Protein AF-A0AA44WGT6-F1 (afdb_monomer_lite)

Foldseek 3Di:
DDPVVVVVVVVVVVVPDPVVPPPPVCPCPPVVVLVVVLVVLVVLLVVLVVVLCVQVDPPDPPDNDDLVVLVVSLVSLVVSLVVLVVLLVVLVVVLVVLVVVVVVDPCDPPDPVVVVSVVSSVSSNVSSVSSVVSNVSSVVSSVVSVVSVVVVVVVVVVVVVVVVVVVVVVVVVVVVVVVVVVLVCLLVVLLVVLVVVLPDPVVCVVQPDPPVVSSVVVSVVSSVVSSCVSVVVVVVVVVVVVVVVVVVVVVVVVVVVVVVVVVVVVVVVVVD

Sequence (272 aa):
MTPAVRRNATLKRILHHPDFRDEARCSHWPATFLGGVHLSLTEKIERIRNEILDIQGPAGLTRLPNGANALRISREAVHLSNQCVYFEEVFHGLASAITLIESKSSNNRYYDPKRKLYSLKQEFERAGSYCVGGRERCATPIRGVQIVIAQRDQEATLKLAAESTNIARASWQDTTSMTAITVITMVFLPGTFTATLFSMPWFEDLAGNGNATIQMKVYTILTVLLTAGVISGWRVWCRIRHKRRNQEISAQIDNNKLEAGAIRGGVETTSA

Secondary structure (DSSP, 8-state):
--HHHHHHHHHHHHHT-GGGG-TTTGGGTTHHHHHHHHHHHHHHHHHHHHHHHHHHSSS-TT-PPPHHHHHHHHHHHHHHHHHHHHHHHHHHHHHHHHHHHHHH----TT--HHHHHHHHHHHHHHHHHHHHHHHHHHHHHHHHHHHHHHHHHHHHHHHHHHHHHHHHHHHHHHHHHHHHHHHHHHHHHHHHHHHHHHTSHHHHHHT-TT-HHHHHHHHHHHHHHHHHHHHHHHHHHHHHHHHHHHHHHHHHHHHHHHHHHHHHHHHHHH--

Radius of gyration: 42.55 Å; chains: 1; bounding box: 97×45×112 Å

pLDDT: mean 73.89, std 17.77, range [29.22, 94.75]

Organism: Verticillium dahliae (NCBI:txid27337)

Structure (mmCIF, N/CA/C/O backbone):
data_AF-A0AA44WGT6-F1
#
_entry.id   AF-A0AA44WGT6-F1
#
loop_
_atom_site.group_PDB
_atom_site.id
_atom_site.type_symbol
_atom_site.label_atom_id
_atom_site.label_alt_id
_atom_site.label_comp_id
_atom_site.label_asym_id
_atom_site.label_entity_id
_atom_site.label_seq_id
_atom_site.pdbx_PDB_ins_code
_atom_site.Cartn_x
_atom_site.Cartn_y
_atom_site.Cartn_z
_atom_site.occupancy
_atom_site.B_iso_or_equiv
_atom_site.auth_seq_id
_atom_site.auth_comp_id
_atom_site.auth_asym_id
_atom_site.auth_atom_id
_atom_site.pdbx_PDB_model_num
ATOM 1 N N . MET A 1 1 ? -1.227 1.060 39.770 1.00 33.53 1 MET A N 1
ATOM 2 C CA . MET A 1 1 ? -2.510 1.257 40.488 1.00 33.53 1 MET A CA 1
ATOM 3 C C . MET A 1 1 ? -3.617 0.660 39.629 1.00 33.53 1 MET A C 1
ATOM 5 O O . MET A 1 1 ? -3.812 1.124 38.514 1.00 33.53 1 MET A O 1
ATOM 9 N N . THR A 1 2 ? -4.216 -0.452 40.060 1.00 32.06 2 THR A N 1
ATOM 10 C CA . THR A 1 2 ? -5.049 -1.320 39.208 1.00 32.06 2 THR A CA 1
ATOM 11 C C . THR A 1 2 ? -6.396 -0.668 38.846 1.00 32.06 2 THR A C 1
ATOM 13 O O . THR A 1 2 ? -6.955 0.080 39.654 1.00 32.06 2 THR A O 1
ATOM 16 N N . PRO A 1 3 ? -6.960 -0.949 37.654 1.00 33.12 3 PRO A N 1
ATOM 17 C CA . PRO A 1 3 ? -8.237 -0.382 37.196 1.00 33.12 3 PRO A CA 1
ATOM 18 C C . PRO A 1 3 ? -9.414 -0.673 38.149 1.00 33.12 3 PRO A C 1
ATOM 20 O O . PRO A 1 3 ? -10.354 0.115 38.239 1.00 33.12 3 PRO A O 1
ATOM 23 N N . ALA A 1 4 ? -9.319 -1.735 38.955 1.00 29.22 4 ALA A N 1
ATOM 24 C CA . ALA A 1 4 ? -10.280 -2.064 40.006 1.00 29.22 4 ALA A CA 1
ATOM 25 C C . ALA A 1 4 ? -10.354 -1.015 41.138 1.00 29.22 4 ALA A C 1
ATOM 27 O O . ALA A 1 4 ? -11.441 -0.728 41.637 1.00 29.22 4 ALA A O 1
ATOM 28 N N . VAL A 1 5 ? -9.232 -0.387 41.509 1.00 32.22 5 VAL A N 1
ATOM 29 C CA . VAL A 1 5 ? -9.184 0.616 42.593 1.00 32.22 5 VAL A CA 1
ATOM 30 C C . VAL A 1 5 ? -9.780 1.954 42.139 1.00 32.22 5 VAL A C 1
ATOM 32 O O . VAL A 1 5 ? -10.435 2.642 42.922 1.00 32.22 5 VAL A O 1
ATOM 35 N N . ARG A 1 6 ? -9.639 2.297 40.850 1.00 31.94 6 ARG A N 1
ATOM 36 C CA . ARG A 1 6 ? -10.218 3.519 40.264 1.00 31.94 6 ARG A CA 1
ATOM 37 C C . ARG A 1 6 ? -11.749 3.439 40.169 1.00 31.94 6 ARG A C 1
ATOM 39 O O . ARG A 1 6 ? -12.412 4.426 40.469 1.00 31.94 6 ARG A O 1
ATOM 46 N N . ARG A 1 7 ? -12.312 2.263 39.853 1.00 36.50 7 ARG A N 1
ATOM 47 C CA . ARG A 1 7 ? -13.773 2.030 39.830 1.00 36.50 7 ARG A CA 1
ATOM 48 C C . ARG A 1 7 ? -14.421 2.232 41.205 1.00 36.50 7 ARG A C 1
ATOM 50 O O . ARG A 1 7 ? -15.446 2.899 41.291 1.00 36.50 7 ARG A O 1
ATOM 57 N N . ASN A 1 8 ? -13.784 1.760 42.280 1.00 32.94 8 ASN A N 1
ATOM 58 C CA . ASN A 1 8 ? -14.296 1.920 43.649 1.00 32.94 8 ASN A CA 1
ATOM 59 C C . ASN A 1 8 ? -14.278 3.375 44.147 1.00 32.94 8 ASN A C 1
ATOM 61 O O . ASN A 1 8 ? -15.181 3.784 44.872 1.00 32.94 8 ASN A O 1
ATOM 65 N N . ALA A 1 9 ? -13.292 4.179 43.739 1.00 34.88 9 ALA A N 1
ATOM 66 C CA . ALA A 1 9 ? -13.232 5.594 44.108 1.00 34.88 9 ALA A CA 1
ATOM 67 C C . ALA A 1 9 ? -14.335 6.422 43.424 1.00 34.88 9 ALA A C 1
ATOM 69 O O . ALA A 1 9 ? -14.936 7.289 44.056 1.00 34.88 9 ALA A O 1
ATOM 70 N N . THR A 1 10 ? -14.644 6.124 42.159 1.00 35.22 10 THR A N 1
ATOM 71 C CA . THR A 1 10 ? -15.706 6.804 41.403 1.00 35.22 10 THR A CA 1
ATOM 72 C C . THR A 1 10 ? -17.095 6.429 41.918 1.00 35.22 10 THR A C 1
ATOM 74 O O . THR A 1 10 ? -17.927 7.311 42.108 1.00 35.22 10 THR A O 1
ATOM 77 N N . LEU A 1 11 ? -17.319 5.152 42.249 1.00 35.00 11 LEU A N 1
ATOM 78 C CA . LEU A 1 11 ? -18.564 4.674 42.866 1.00 35.00 11 LEU A CA 1
ATOM 79 C C . LEU A 1 11 ? -18.814 5.345 44.225 1.00 35.00 11 LEU A C 1
ATOM 81 O O . LEU A 1 11 ? -19.921 5.796 44.505 1.00 35.00 11 LEU A O 1
ATOM 85 N N . LYS A 1 12 ? -17.756 5.505 45.031 1.00 36.47 12 LYS A N 1
ATOM 86 C CA . LYS A 1 12 ? -17.817 6.204 46.321 1.00 36.47 12 LYS A CA 1
ATOM 87 C C . LYS A 1 12 ? -18.091 7.706 46.158 1.00 36.47 12 LYS A C 1
ATOM 89 O O . LYS A 1 12 ? -18.787 8.283 46.980 1.00 36.47 12 LYS A O 1
ATOM 94 N N . ARG A 1 13 ? -17.600 8.336 45.083 1.00 34.25 13 ARG A N 1
ATOM 95 C CA . ARG A 1 13 ? -17.861 9.754 44.765 1.00 34.25 13 ARG A CA 1
ATOM 96 C C . ARG A 1 13 ? -19.294 10.003 44.296 1.00 34.25 13 ARG A C 1
ATOM 98 O O . ARG A 1 13 ? -19.880 11.009 44.671 1.00 34.25 13 ARG A O 1
ATOM 105 N N . ILE A 1 14 ? -19.849 9.078 43.513 1.00 38.44 14 ILE A N 1
ATOM 106 C CA . ILE A 1 14 ? -21.236 9.138 43.031 1.00 38.44 14 ILE A CA 1
ATOM 107 C C . ILE A 1 14 ? -22.213 8.938 44.198 1.00 38.44 14 ILE A C 1
ATOM 109 O O . ILE A 1 14 ? -23.179 9.682 44.309 1.00 38.44 14 ILE A O 1
ATOM 113 N N . LEU A 1 15 ? -21.912 8.019 45.122 1.00 37.56 15 LEU A N 1
ATOM 114 C CA . LEU A 1 15 ? -22.700 7.796 46.345 1.00 37.56 15 LEU A CA 1
ATOM 115 C C . LEU A 1 15 ? -22.661 8.967 47.348 1.00 37.56 15 LEU A C 1
ATOM 117 O O . LEU A 1 15 ? -23.520 9.040 48.220 1.00 37.56 15 LEU A O 1
ATOM 121 N N . HIS A 1 16 ? -21.683 9.873 47.244 1.00 36.66 16 HIS A N 1
ATOM 122 C CA . HIS A 1 16 ? -21.540 11.043 48.121 1.00 36.66 16 HIS A CA 1
ATOM 123 C C . HIS A 1 16 ? -21.991 12.366 47.472 1.00 36.66 16 HIS A C 1
ATOM 125 O O . HIS A 1 16 ? -21.805 13.422 48.078 1.00 36.66 16 HIS A O 1
ATOM 131 N N . HIS A 1 17 ? -22.579 12.346 46.266 1.00 35.12 17 HIS A N 1
ATOM 132 C CA . HIS A 1 17 ? -23.086 13.569 45.635 1.00 35.12 17 HIS A CA 1
ATOM 133 C C . HIS A 1 17 ? -24.326 14.090 46.395 1.00 35.12 17 HIS A C 1
ATOM 135 O O . HIS A 1 17 ? -25.257 13.315 46.631 1.00 35.12 17 HIS A O 1
ATOM 141 N N . PRO A 1 18 ? -24.377 15.379 46.785 1.00 32.78 18 PRO A N 1
ATOM 142 C CA . PRO A 1 18 ? -25.426 15.924 47.655 1.00 32.78 18 PRO A CA 1
ATOM 143 C C . PRO A 1 18 ? -26.835 15.975 47.029 1.00 32.78 18 PRO A C 1
ATOM 145 O O . PRO A 1 18 ? -27.793 16.240 47.748 1.00 32.78 18 PRO A O 1
ATOM 148 N N . ASP A 1 19 ? -26.983 15.637 45.744 1.00 35.69 19 ASP A N 1
ATOM 149 C CA . ASP A 1 19 ? -28.280 15.528 45.047 1.00 35.69 19 ASP A CA 1
ATOM 150 C C . ASP A 1 19 ? -29.102 14.279 45.427 1.00 35.69 19 ASP A C 1
ATOM 152 O O . ASP A 1 19 ? -30.255 14.146 45.024 1.00 35.69 19 ASP A O 1
ATOM 156 N N . PHE A 1 20 ? -28.547 13.354 46.218 1.00 38.16 20 PHE A N 1
ATOM 157 C CA . PHE A 1 20 ? -29.242 12.136 46.666 1.00 38.16 20 PHE A CA 1
ATOM 158 C C . PHE A 1 20 ? -30.195 12.338 47.860 1.00 38.16 20 PHE A C 1
ATOM 160 O O . PHE A 1 20 ? -30.734 11.360 48.377 1.00 38.16 20 PHE A O 1
ATOM 167 N N . ARG A 1 21 ? -30.398 13.577 48.333 1.00 33.41 21 ARG A N 1
ATOM 168 C CA . ARG A 1 21 ? -31.186 13.857 49.549 1.00 33.41 21 ARG A CA 1
ATOM 169 C C . ARG A 1 21 ? -32.678 14.140 49.294 1.00 33.41 21 ARG A C 1
ATOM 171 O O . ARG A 1 21 ? -33.437 14.188 50.255 1.00 33.41 21 ARG A O 1
ATOM 178 N N . ASP A 1 22 ? -33.118 14.259 48.039 1.00 35.03 22 ASP A N 1
ATOM 179 C CA . ASP A 1 22 ? -34.537 14.461 47.707 1.00 35.03 22 ASP A CA 1
ATOM 180 C C . ASP A 1 22 ? -35.274 13.124 47.503 1.00 35.03 22 ASP A C 1
ATOM 182 O O . ASP A 1 22 ? -35.358 12.566 46.405 1.00 35.03 22 ASP A O 1
ATOM 186 N N . GLU A 1 23 ? -35.858 12.628 48.595 1.00 35.78 23 GLU A N 1
ATOM 187 C CA . GLU A 1 23 ? -36.640 11.385 48.719 1.00 35.78 23 GLU A CA 1
ATOM 188 C C . GLU A 1 23 ? -37.785 11.234 47.692 1.00 35.78 23 GLU A C 1
ATOM 190 O O . GLU A 1 23 ? -38.190 10.116 47.371 1.00 35.78 23 GLU A O 1
ATOM 195 N N . ALA A 1 24 ? -38.277 12.330 47.105 1.00 38.47 24 ALA A N 1
ATOM 196 C CA . ALA A 1 24 ? -39.403 12.312 46.168 1.00 38.47 24 ALA A CA 1
ATOM 197 C C . ALA A 1 24 ? -39.038 11.863 44.737 1.00 38.47 24 ALA A C 1
ATOM 199 O O . ALA A 1 24 ? -39.899 11.360 44.016 1.00 38.47 24 ALA A O 1
ATOM 200 N N . ARG A 1 25 ? -37.771 11.999 44.311 1.00 37.56 25 ARG A N 1
ATOM 201 C CA . ARG A 1 25 ? -37.327 11.628 42.947 1.00 37.56 25 ARG A CA 1
ATOM 202 C C . ARG A 1 25 ? -36.832 10.175 42.846 1.00 37.56 25 ARG A C 1
ATOM 204 O O . ARG A 1 25 ? -36.725 9.632 41.748 1.00 37.56 25 ARG A O 1
ATOM 211 N N . CYS A 1 26 ? -36.581 9.533 43.990 1.00 37.84 26 CYS A N 1
ATOM 212 C CA . CYS A 1 26 ? -36.018 8.184 44.107 1.00 37.84 26 CYS A CA 1
ATOM 213 C C . CYS A 1 26 ? -37.044 7.039 44.019 1.00 37.84 26 CYS A C 1
ATOM 215 O O . CYS A 1 26 ? -36.634 5.884 43.938 1.00 37.84 26 CYS A O 1
ATOM 217 N N . SER A 1 27 ? -38.358 7.303 43.987 1.00 44.62 27 SER A N 1
ATOM 218 C CA . SER A 1 27 ? -39.368 6.224 43.936 1.00 44.62 27 SER A CA 1
ATOM 219 C C . SER A 1 27 ? -39.422 5.478 42.590 1.00 44.62 27 SER A C 1
ATOM 221 O O . SER A 1 27 ? -39.999 4.396 42.503 1.00 44.62 27 SER A O 1
ATOM 223 N N . HIS A 1 28 ? -38.792 6.030 41.549 1.00 51.50 28 HIS A N 1
ATOM 224 C CA . HIS A 1 28 ? -38.744 5.464 40.194 1.00 51.50 28 HIS A CA 1
ATOM 225 C C . HIS A 1 28 ? -37.324 5.046 39.766 1.00 51.50 28 HIS A C 1
ATOM 227 O O . HIS A 1 28 ? -37.109 4.600 38.636 1.00 51.50 28 HIS A O 1
ATOM 233 N N . TRP A 1 29 ? -36.345 5.208 40.662 1.00 52.31 29 TRP A N 1
ATOM 234 C CA . TRP A 1 29 ? -34.966 4.774 40.464 1.00 52.31 29 TRP A CA 1
ATOM 235 C C . TRP A 1 29 ? -34.871 3.273 40.784 1.00 52.31 29 TRP A C 1
ATOM 237 O O . TRP A 1 29 ? -35.355 2.867 41.842 1.00 52.31 29 TRP A O 1
ATOM 247 N N . PRO A 1 30 ? -34.307 2.426 39.899 1.00 60.84 30 PRO A N 1
ATOM 248 C CA . PRO A 1 30 ? -33.457 2.726 38.738 1.00 60.84 30 PRO A CA 1
ATOM 249 C C . PRO A 1 30 ? -34.157 2.651 37.369 1.00 60.84 30 PRO A C 1
ATOM 251 O O . PRO A 1 30 ? -33.521 2.937 36.355 1.00 60.84 30 PRO A O 1
ATOM 254 N N . ALA A 1 31 ? -35.444 2.302 37.308 1.00 57.12 31 ALA A N 1
ATOM 255 C CA . ALA A 1 31 ? -36.170 2.072 36.057 1.00 57.12 31 ALA A CA 1
ATOM 256 C C . ALA A 1 31 ? -36.172 3.289 35.107 1.00 57.12 31 ALA A C 1
ATOM 258 O O . ALA A 1 31 ? -35.987 3.131 33.900 1.00 57.12 31 ALA A O 1
ATOM 259 N N . THR A 1 32 ? -36.307 4.513 35.630 1.00 60.41 32 THR A N 1
ATOM 260 C CA . THR A 1 32 ? -36.267 5.748 34.818 1.00 60.41 32 THR A CA 1
ATOM 261 C C . THR A 1 32 ? -34.878 6.050 34.263 1.00 60.41 32 THR A C 1
ATOM 263 O O . THR A 1 32 ? -34.748 6.483 33.118 1.00 60.41 32 THR A O 1
ATOM 266 N N . PHE A 1 33 ? -33.829 5.780 35.043 1.00 66.94 33 PHE A N 1
ATOM 267 C CA . PHE A 1 33 ? -32.441 5.932 34.611 1.00 66.94 33 PHE A CA 1
ATOM 268 C C . PHE A 1 33 ? -32.091 4.912 33.520 1.00 66.94 33 PHE A C 1
ATOM 270 O O . PHE A 1 33 ? -31.580 5.286 32.466 1.00 66.94 33 PHE A O 1
ATOM 277 N N . LEU A 1 34 ? -32.428 3.638 33.736 1.00 62.66 34 LEU A N 1
ATOM 278 C CA . LEU A 1 34 ? -32.186 2.559 32.776 1.00 62.66 34 LEU A CA 1
ATOM 279 C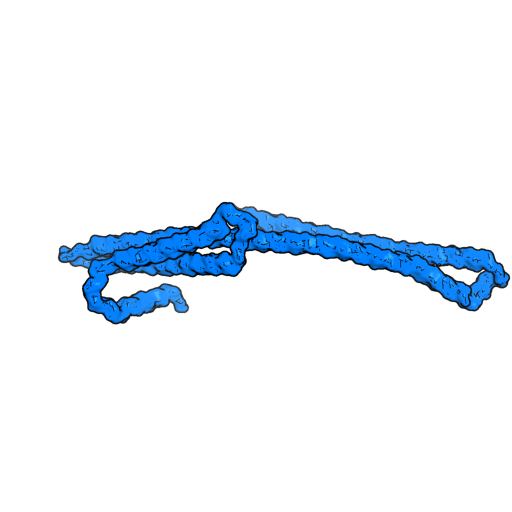 C . LEU A 1 34 ? -32.972 2.763 31.473 1.00 62.66 34 LEU A C 1
ATOM 281 O O . LEU A 1 34 ? -32.410 2.615 30.388 1.00 62.66 34 LEU A O 1
ATOM 285 N N . GLY A 1 35 ? -34.241 3.175 31.567 1.00 55.09 35 GLY A N 1
ATOM 286 C CA . GLY A 1 35 ? -35.065 3.520 30.408 1.00 55.09 35 GLY A CA 1
ATOM 287 C C . GLY A 1 35 ? -34.523 4.721 29.627 1.00 55.09 35 GLY A C 1
ATOM 288 O O . GLY A 1 35 ? -34.470 4.682 28.398 1.00 55.09 35 GLY A O 1
ATOM 289 N N . GLY A 1 36 ? -34.045 5.758 30.325 1.00 61.53 36 GLY A N 1
ATOM 290 C CA . GLY A 1 36 ? -33.417 6.928 29.705 1.00 61.53 36 GLY A CA 1
ATOM 291 C C . GLY A 1 36 ? -32.121 6.590 28.964 1.00 61.53 36 GLY A C 1
ATOM 292 O O . GLY A 1 36 ? -31.922 7.031 27.831 1.00 61.53 36 GLY A O 1
ATOM 293 N N . VAL A 1 37 ? -31.267 5.750 29.559 1.00 61.88 37 VAL A N 1
ATOM 294 C CA . VAL A 1 37 ? -30.048 5.248 28.903 1.00 61.88 37 VAL A CA 1
ATOM 295 C C . VAL A 1 37 ? -30.404 4.413 27.670 1.00 61.88 37 VAL A C 1
ATOM 297 O O . VAL A 1 37 ? -29.822 4.633 26.610 1.00 61.88 37 VAL A O 1
ATOM 300 N N . HIS A 1 38 ? -31.393 3.518 27.769 1.00 58.72 38 HIS A N 1
ATOM 301 C CA . HIS A 1 38 ? -31.842 2.682 26.653 1.00 58.72 38 HIS A CA 1
ATOM 302 C C . HIS A 1 38 ? -32.379 3.511 25.473 1.00 58.72 38 HIS A C 1
ATOM 304 O O . HIS A 1 38 ? -31.981 3.288 24.327 1.00 58.72 38 HIS A O 1
ATOM 310 N N . LEU A 1 39 ? -33.260 4.483 25.735 1.00 57.03 39 LEU A N 1
ATOM 311 C CA . LEU A 1 39 ? -33.824 5.365 24.706 1.00 57.03 39 LEU A CA 1
ATOM 312 C C . LEU A 1 39 ? -32.740 6.230 24.049 1.00 57.03 39 LEU A C 1
ATOM 314 O O . LEU A 1 39 ? -32.679 6.302 22.823 1.00 57.03 39 LEU A O 1
ATOM 318 N N . SER A 1 40 ? -31.832 6.806 24.845 1.00 64.69 40 SER A N 1
ATOM 319 C CA . SER A 1 40 ? -30.735 7.634 24.330 1.00 64.69 40 SER A CA 1
ATOM 320 C C . SER A 1 40 ? -29.743 6.839 23.475 1.00 64.69 40 SER A C 1
ATOM 322 O O . SER A 1 40 ? -29.314 7.318 22.423 1.00 64.69 40 SER A O 1
ATOM 324 N N . LEU A 1 41 ? -29.388 5.614 23.887 1.00 63.19 41 LEU A N 1
ATOM 325 C CA . LEU A 1 41 ? -28.544 4.730 23.078 1.00 63.19 41 LEU A CA 1
ATOM 326 C C . LEU A 1 41 ? -29.243 4.350 21.773 1.00 63.19 41 LEU A C 1
ATOM 328 O O . LEU A 1 41 ? -28.626 4.421 20.714 1.00 63.19 41 LEU A O 1
ATOM 332 N N . THR A 1 42 ? -30.519 3.967 21.844 1.00 62.88 42 THR A N 1
ATOM 333 C CA . THR A 1 42 ? -31.282 3.520 20.673 1.00 62.88 42 THR A CA 1
ATOM 334 C C . THR A 1 42 ? -31.365 4.625 19.624 1.00 62.88 42 THR A C 1
ATOM 336 O O . THR A 1 42 ? -31.060 4.372 18.463 1.00 62.88 42 THR A O 1
ATOM 339 N N . GLU A 1 43 ? -31.676 5.859 20.028 1.00 68.75 43 GLU A N 1
ATOM 340 C CA . GLU A 1 43 ? -31.755 6.999 19.110 1.00 68.75 43 GLU A CA 1
ATOM 341 C C . GLU A 1 43 ? -30.402 7.303 18.443 1.00 68.75 43 GLU A C 1
ATOM 343 O O . GLU A 1 43 ? -30.334 7.526 17.234 1.00 68.75 43 GLU A O 1
ATOM 348 N N . LYS A 1 44 ? -29.300 7.269 19.206 1.00 68.94 44 LYS A N 1
ATOM 349 C CA . LYS A 1 44 ? -27.954 7.523 18.663 1.00 68.94 44 LYS A CA 1
ATOM 350 C C . LYS A 1 44 ? -27.494 6.423 17.710 1.00 68.94 44 LYS A C 1
ATOM 352 O O . LYS A 1 44 ? -26.933 6.732 16.663 1.00 68.94 44 LYS A O 1
ATOM 357 N N . ILE A 1 45 ? -27.743 5.157 18.050 1.00 68.69 45 ILE A N 1
ATOM 358 C CA . ILE A 1 45 ? -27.413 4.012 17.189 1.00 68.69 45 ILE A CA 1
ATOM 359 C C . ILE A 1 45 ? -28.213 4.089 15.886 1.00 68.69 45 ILE A C 1
ATOM 361 O O . ILE A 1 45 ? -27.657 3.886 14.811 1.00 68.69 45 ILE A O 1
ATOM 365 N N . GLU A 1 46 ? -29.504 4.404 15.976 1.00 69.50 46 GLU A N 1
ATOM 366 C CA . GLU A 1 46 ? -30.403 4.535 14.829 1.00 69.50 46 GLU A CA 1
ATOM 367 C C . GLU A 1 46 ? -29.981 5.679 13.898 1.00 69.50 46 GLU A C 1
ATOM 369 O O . GLU A 1 46 ? -29.911 5.504 12.682 1.00 69.50 46 GLU A O 1
ATOM 374 N N . ARG A 1 47 ? -29.611 6.827 14.476 1.00 74.12 47 ARG A N 1
ATOM 375 C CA . ARG A 1 47 ? -29.090 7.985 13.743 1.00 74.12 47 ARG A CA 1
ATOM 376 C C . ARG A 1 47 ? -27.818 7.641 12.971 1.00 74.12 47 ARG A C 1
ATOM 378 O O . ARG A 1 47 ? -27.766 7.866 11.766 1.00 74.12 47 ARG A O 1
ATOM 385 N N . ILE A 1 48 ? -26.828 7.053 13.648 1.00 70.12 48 ILE A N 1
ATOM 386 C CA . ILE A 1 48 ? -25.557 6.651 13.027 1.00 70.12 48 ILE A CA 1
ATOM 387 C C . ILE A 1 48 ? -25.801 5.596 11.946 1.00 70.12 48 ILE A C 1
ATOM 389 O O . ILE A 1 48 ? -25.198 5.655 10.877 1.00 70.12 48 ILE A O 1
ATOM 393 N N . ARG A 1 49 ? -26.706 4.641 12.190 1.00 68.88 49 ARG A N 1
ATOM 394 C CA . ARG A 1 49 ? -27.058 3.630 11.193 1.00 68.88 49 ARG A CA 1
ATOM 395 C C . ARG A 1 49 ? -27.627 4.267 9.931 1.00 68.88 49 ARG A C 1
ATOM 397 O O . ARG A 1 49 ? -27.184 3.906 8.849 1.00 68.88 49 ARG A O 1
ATOM 404 N N . ASN A 1 50 ? -28.566 5.201 10.056 1.00 71.06 50 ASN A N 1
ATOM 405 C CA . ASN A 1 50 ? -29.177 5.852 8.898 1.00 71.06 50 ASN A CA 1
ATOM 406 C C . ASN A 1 50 ? -28.180 6.744 8.143 1.00 71.06 50 ASN A C 1
ATOM 408 O O . ASN A 1 50 ? -28.176 6.723 6.918 1.00 71.06 50 ASN A O 1
ATOM 412 N N . GLU A 1 51 ? -27.275 7.438 8.843 1.00 68.69 51 GLU A N 1
ATOM 413 C CA . GLU A 1 51 ? -26.201 8.223 8.207 1.00 68.69 51 GLU A CA 1
ATOM 414 C C . GLU A 1 51 ? -25.226 7.324 7.421 1.00 68.69 51 GLU A C 1
ATOM 416 O O . GLU A 1 51 ? -24.730 7.703 6.365 1.00 68.69 51 GLU A O 1
ATOM 421 N N . ILE A 1 52 ? -24.980 6.097 7.892 1.00 64.81 52 ILE A N 1
ATOM 422 C CA . ILE A 1 52 ? -24.099 5.134 7.212 1.00 64.81 52 ILE A CA 1
ATOM 423 C C . ILE A 1 52 ? -24.821 4.389 6.089 1.00 64.81 52 ILE A C 1
ATOM 425 O O . ILE A 1 52 ? -24.214 4.113 5.057 1.00 64.81 52 ILE A O 1
ATOM 429 N N . LEU A 1 53 ? -26.112 4.097 6.250 1.00 65.44 53 LEU A N 1
ATOM 430 C CA . LEU A 1 53 ? -26.948 3.559 5.179 1.00 65.44 53 LEU A CA 1
ATOM 431 C C . LEU A 1 53 ? -27.097 4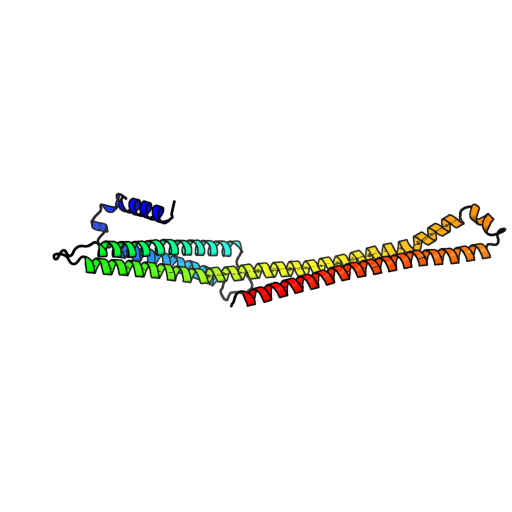.553 4.027 1.00 65.44 53 LEU A C 1
ATOM 433 O O . LEU A 1 53 ? -27.125 4.120 2.885 1.00 65.44 53 LEU A O 1
ATOM 437 N N . ASP A 1 54 ? -27.132 5.857 4.297 1.00 65.12 54 ASP A N 1
ATOM 438 C CA . ASP A 1 54 ? -27.113 6.888 3.253 1.00 65.12 54 ASP A CA 1
ATOM 439 C C . ASP A 1 54 ? -25.782 6.882 2.481 1.00 65.12 54 ASP A C 1
ATOM 441 O O . ASP A 1 54 ? -25.747 6.986 1.258 1.00 65.12 54 ASP A O 1
ATOM 445 N N . ILE A 1 55 ? -24.674 6.625 3.183 1.00 60.84 55 ILE A N 1
ATOM 446 C CA . ILE A 1 55 ? -23.350 6.435 2.573 1.00 60.84 55 ILE A CA 1
ATOM 447 C C . ILE A 1 55 ? -23.260 5.131 1.760 1.00 60.84 55 ILE A C 1
ATOM 449 O O . ILE A 1 55 ? -22.509 5.070 0.786 1.00 60.84 55 ILE A O 1
ATOM 453 N N . GLN A 1 56 ? -23.982 4.083 2.168 1.00 56.12 56 GLN A N 1
ATOM 454 C CA . GLN A 1 56 ? -23.976 2.755 1.535 1.00 56.12 56 GLN A CA 1
ATOM 455 C C . GLN A 1 56 ? -25.126 2.518 0.541 1.00 56.12 56 GLN A C 1
ATOM 457 O O . GLN A 1 56 ? -25.160 1.465 -0.097 1.00 56.12 56 GLN A O 1
ATOM 462 N N . GLY A 1 57 ? -26.085 3.437 0.433 1.00 57.69 57 GLY A N 1
ATOM 463 C CA . GLY A 1 57 ? -27.332 3.238 -0.299 1.00 57.69 57 GLY A CA 1
ATOM 464 C C . GLY A 1 57 ? -27.143 3.032 -1.809 1.00 57.69 57 GLY A C 1
ATOM 465 O O . GLY A 1 57 ? -26.099 3.366 -2.368 1.00 57.69 57 GLY A O 1
ATOM 466 N N . PRO A 1 58 ? -28.177 2.534 -2.518 1.00 45.16 58 PRO A N 1
ATOM 467 C CA . PRO A 1 58 ? -28.128 2.227 -3.954 1.00 45.16 58 PRO A CA 1
ATOM 468 C C . PRO A 1 58 ? -27.993 3.466 -4.860 1.00 45.16 58 PRO A C 1
ATOM 470 O O . PRO A 1 58 ? -27.976 3.335 -6.085 1.00 45.16 58 PRO A O 1
ATOM 473 N N . ALA A 1 59 ? -27.871 4.668 -4.287 1.00 45.44 59 ALA A N 1
ATOM 474 C CA . ALA A 1 59 ? -27.597 5.909 -4.998 1.00 45.44 59 ALA A CA 1
ATOM 475 C C . ALA A 1 59 ? -26.120 5.991 -5.420 1.00 45.44 59 ALA A C 1
ATOM 477 O O . ALA A 1 59 ? -25.365 6.853 -4.986 1.00 45.44 59 ALA A O 1
ATOM 478 N N . GLY A 1 60 ? -25.741 5.096 -6.329 1.00 42.47 60 GLY A N 1
ATOM 479 C CA . GLY A 1 60 ? -24.596 5.269 -7.205 1.00 42.47 60 GLY A CA 1
ATOM 480 C C . GLY A 1 60 ? -23.239 4.993 -6.565 1.00 42.47 60 GLY A C 1
ATOM 481 O O . GLY A 1 60 ? -22.722 5.751 -5.749 1.00 42.47 60 GLY A O 1
ATOM 482 N N . LEU A 1 61 ? -22.563 4.007 -7.146 1.00 44.16 61 LEU A N 1
ATOM 483 C CA . LEU A 1 61 ? -21.106 3.845 -7.225 1.00 44.16 61 LEU A CA 1
ATOM 484 C C . LEU A 1 61 ? -20.324 5.105 -7.707 1.00 44.16 61 LEU A C 1
ATOM 486 O O . LEU A 1 61 ? -19.181 4.995 -8.138 1.00 44.16 61 LEU A O 1
ATOM 490 N N . THR A 1 62 ? -20.907 6.307 -7.679 1.00 44.38 62 THR A N 1
ATOM 491 C CA . THR A 1 62 ? -20.381 7.541 -8.279 1.00 44.38 62 THR A CA 1
ATOM 492 C C . THR A 1 62 ? -20.001 8.620 -7.264 1.00 44.38 62 THR A C 1
ATOM 494 O O . THR A 1 62 ? -19.272 9.546 -7.617 1.00 44.38 62 THR A O 1
ATOM 497 N N . ARG A 1 63 ? -20.391 8.503 -5.989 1.00 48.78 63 ARG A N 1
ATOM 498 C CA . ARG A 1 63 ? -19.882 9.369 -4.912 1.00 48.78 63 ARG A CA 1
ATOM 499 C C . ARG A 1 63 ? -19.482 8.532 -3.710 1.00 48.78 63 ARG A C 1
ATOM 501 O O . ARG A 1 63 ? -20.234 8.434 -2.748 1.00 48.78 63 ARG A O 1
ATOM 508 N N . LEU A 1 64 ? -18.270 7.965 -3.721 1.00 53.91 64 LEU A N 1
ATOM 509 C CA . LEU A 1 64 ? -17.740 7.502 -2.437 1.00 53.91 64 LEU A CA 1
ATOM 510 C C . LEU A 1 64 ? -17.669 8.715 -1.489 1.00 53.91 64 LEU A C 1
ATOM 512 O O . LEU A 1 64 ? -17.280 9.799 -1.943 1.00 53.91 64 LEU A O 1
ATOM 516 N N . PRO A 1 65 ? -18.070 8.557 -0.219 1.00 58.16 65 PRO A N 1
ATOM 517 C CA . PRO A 1 65 ? -18.153 9.653 0.737 1.00 58.16 65 PRO A CA 1
ATOM 518 C C . PRO A 1 65 ? -16.819 10.397 0.803 1.00 58.16 65 PRO A C 1
ATOM 520 O O . PRO A 1 65 ? -15.754 9.780 0.732 1.00 58.16 65 PRO A O 1
ATOM 523 N N . ASN A 1 66 ? -16.864 11.724 0.969 1.00 67.06 66 ASN A N 1
ATOM 524 C CA . ASN A 1 66 ? -15.673 12.491 1.333 1.00 67.06 66 ASN A CA 1
ATOM 525 C C . ASN A 1 66 ? -14.982 11.764 2.491 1.00 67.06 66 ASN A C 1
ATOM 527 O O . ASN A 1 66 ? -15.623 11.532 3.519 1.00 67.06 66 ASN A O 1
ATOM 531 N N . GLY A 1 67 ? -13.703 11.403 2.334 1.00 67.12 67 GLY A N 1
ATOM 532 C CA . GLY A 1 67 ? -12.978 10.606 3.331 1.00 67.12 67 GLY A CA 1
ATOM 533 C C . GLY A 1 67 ? -13.093 11.195 4.741 1.00 67.12 67 GLY A C 1
ATOM 534 O O . GLY A 1 67 ? -13.276 10.460 5.702 1.00 67.12 67 GLY A O 1
ATOM 535 N N . ALA A 1 68 ? -13.135 12.528 4.849 1.00 71.25 68 ALA A N 1
ATOM 536 C CA . ALA A 1 68 ? -13.382 13.250 6.095 1.00 71.25 68 ALA A CA 1
ATOM 537 C C . ALA A 1 68 ? -14.750 12.947 6.745 1.00 71.25 68 ALA A C 1
ATOM 539 O O . ALA A 1 68 ? -14.818 12.769 7.959 1.00 71.25 68 ALA A O 1
ATOM 540 N N . ASN A 1 69 ? -15.829 12.846 5.962 1.00 75.06 69 ASN A N 1
ATOM 541 C CA . ASN A 1 69 ? -17.173 12.556 6.472 1.00 75.06 69 ASN A CA 1
ATOM 542 C C . ASN A 1 69 ? -17.280 11.101 6.940 1.00 75.06 69 ASN A C 1
ATOM 544 O O . ASN A 1 69 ? -17.771 10.847 8.037 1.00 75.06 69 ASN A O 1
ATOM 548 N N . ALA A 1 70 ? -16.749 10.160 6.154 1.00 71.31 70 ALA A N 1
ATOM 549 C CA . ALA A 1 70 ? -16.704 8.747 6.528 1.00 71.31 70 ALA A CA 1
ATOM 550 C C . ALA A 1 70 ? -15.873 8.518 7.805 1.00 71.31 70 ALA A C 1
ATOM 552 O O . ALA A 1 70 ? -16.276 7.760 8.688 1.00 71.31 70 ALA A O 1
ATOM 553 N N . LEU A 1 71 ? -14.741 9.219 7.939 1.00 75.25 71 LEU A N 1
ATOM 554 C CA . LEU A 1 71 ? -13.888 9.154 9.127 1.00 75.25 71 LEU A CA 1
ATOM 555 C C . LEU A 1 71 ? -14.544 9.792 10.361 1.00 75.25 71 LEU A C 1
ATOM 557 O O . LEU A 1 71 ? -14.368 9.310 11.479 1.00 75.25 71 LEU A O 1
ATOM 561 N N . ARG A 1 72 ? -15.299 10.883 10.177 1.00 80.19 72 ARG A N 1
ATOM 562 C CA . ARG A 1 72 ? -16.053 11.532 11.260 1.00 80.19 72 ARG A CA 1
ATOM 563 C C . ARG A 1 72 ? -17.101 10.581 11.828 1.00 80.19 72 ARG A C 1
ATOM 565 O O . ARG A 1 72 ? -17.131 10.359 13.034 1.00 80.19 72 ARG A O 1
ATOM 572 N N . ILE A 1 73 ? -17.900 9.977 10.957 1.00 76.88 73 ILE A N 1
ATOM 573 C CA . ILE A 1 73 ? -18.991 9.083 11.352 1.00 76.88 73 ILE A CA 1
ATOM 574 C C . ILE A 1 73 ? -18.448 7.801 11.990 1.00 76.88 73 ILE A C 1
ATOM 576 O O . ILE A 1 73 ? -18.959 7.357 13.017 1.00 76.88 73 ILE A O 1
ATOM 580 N N . SER A 1 74 ? -17.361 7.233 11.454 1.00 80.62 74 SER A N 1
ATOM 581 C CA . SER A 1 74 ? -16.718 6.077 12.086 1.00 80.62 74 SER A CA 1
ATOM 582 C C . SER A 1 74 ? -16.169 6.418 13.473 1.00 80.62 74 SER A C 1
ATOM 584 O O . SER A 1 74 ? -16.331 5.630 14.403 1.00 80.62 74 SER A O 1
ATOM 586 N N . ARG A 1 75 ? -15.594 7.614 13.660 1.00 83.81 75 ARG A N 1
ATOM 587 C CA . ARG A 1 75 ? -15.140 8.092 14.974 1.00 83.81 75 ARG A CA 1
ATOM 588 C C . ARG A 1 75 ? -16.301 8.250 15.960 1.00 83.81 75 ARG A C 1
ATOM 590 O O . ARG A 1 75 ? -16.167 7.829 17.108 1.00 83.81 75 ARG A O 1
ATOM 597 N N . GLU A 1 76 ? -17.425 8.819 15.529 1.00 83.31 76 GLU A N 1
ATOM 598 C CA . GLU A 1 76 ? -18.635 8.944 16.354 1.00 83.31 76 GLU A CA 1
ATOM 599 C C . GLU A 1 76 ? -19.191 7.564 16.751 1.00 83.31 76 GLU A C 1
ATOM 601 O O . GLU A 1 76 ? -19.489 7.329 17.926 1.00 83.31 76 GLU A O 1
ATOM 606 N N . ALA A 1 77 ? -19.227 6.611 15.815 1.00 80.56 77 ALA A N 1
ATOM 607 C CA . ALA A 1 77 ? -19.640 5.231 16.073 1.00 80.56 77 ALA A CA 1
ATOM 608 C C . ALA A 1 77 ? -18.700 4.502 17.052 1.00 80.56 77 ALA A C 1
ATOM 610 O O . ALA A 1 77 ? -19.165 3.796 17.949 1.00 80.56 77 ALA A O 1
ATOM 611 N N . VAL A 1 78 ? -17.382 4.700 16.935 1.00 85.81 78 VAL A N 1
ATOM 612 C CA . VAL A 1 78 ? -16.388 4.148 17.875 1.00 85.81 78 VAL A CA 1
ATOM 613 C C . VAL A 1 78 ? -16.568 4.742 19.270 1.00 85.81 78 VAL A C 1
ATOM 615 O O . VAL A 1 78 ? -16.537 4.006 20.256 1.00 85.81 78 VAL A O 1
ATOM 618 N N . HIS A 1 79 ? -16.801 6.052 19.377 1.00 86.56 79 HIS A N 1
ATOM 619 C CA . HIS A 1 79 ? -17.064 6.689 20.665 1.00 86.56 79 HIS A CA 1
ATOM 620 C C . HIS A 1 79 ? -18.328 6.119 21.325 1.00 86.56 79 HIS A C 1
ATOM 622 O O . HIS A 1 79 ? -18.314 5.805 22.516 1.00 86.56 79 HIS A O 1
ATOM 628 N N . LEU A 1 80 ? -19.404 5.926 20.556 1.00 83.19 80 LEU A N 1
ATOM 629 C CA . LEU A 1 80 ? -20.640 5.320 21.050 1.00 83.19 80 LEU A CA 1
ATOM 630 C C . LEU A 1 80 ? -20.438 3.859 21.478 1.00 83.19 80 LEU A C 1
ATOM 632 O O . LEU A 1 80 ? -20.907 3.460 22.543 1.00 83.19 80 LEU A O 1
ATOM 636 N N . SER A 1 81 ? -19.687 3.081 20.696 1.00 87.25 81 SER A N 1
ATOM 637 C CA . SER A 1 81 ? -19.291 1.711 21.040 1.00 87.25 81 SER A CA 1
ATOM 638 C C . SER A 1 81 ? -18.512 1.666 22.358 1.00 87.25 81 SER A C 1
ATOM 640 O O . SER A 1 81 ? -18.832 0.868 23.237 1.00 87.25 81 SER A O 1
ATOM 642 N N . ASN A 1 82 ? -17.535 2.559 22.541 1.00 88.25 82 ASN A N 1
ATOM 643 C CA . ASN A 1 82 ? -16.783 2.664 23.791 1.00 88.25 82 ASN A CA 1
ATOM 644 C C . ASN A 1 82 ? -17.702 3.025 24.962 1.00 88.25 82 ASN A C 1
ATOM 646 O O . ASN A 1 82 ? -17.609 2.414 26.022 1.00 88.25 82 ASN A O 1
ATOM 650 N N . GLN A 1 83 ? -18.630 3.964 24.765 1.00 85.19 83 GLN A N 1
ATOM 651 C CA . GLN A 1 83 ? -19.618 4.332 25.778 1.00 85.19 83 GLN A CA 1
ATOM 652 C C . GLN A 1 83 ? -20.491 3.133 26.197 1.00 85.19 83 GLN A C 1
ATOM 654 O O . GLN A 1 83 ? -20.759 2.971 27.386 1.00 85.19 83 GLN A O 1
ATOM 659 N N . CYS A 1 84 ? -20.874 2.261 25.258 1.00 82.69 84 CYS A N 1
ATOM 660 C CA . CYS A 1 84 ? -21.595 1.019 25.560 1.00 82.69 84 CYS A CA 1
ATOM 661 C C . CYS A 1 84 ? -20.760 0.062 26.428 1.00 82.69 84 CYS A C 1
ATOM 663 O O . CYS A 1 84 ? -21.282 -0.459 27.408 1.00 82.69 84 CYS A O 1
ATOM 665 N N . VAL A 1 85 ? -19.466 -0.113 26.126 1.00 87.88 85 VAL A N 1
ATOM 666 C CA . VAL A 1 85 ? -18.549 -0.957 26.925 1.00 87.88 85 VAL A CA 1
ATOM 667 C C . VAL A 1 85 ? -18.410 -0.432 28.356 1.00 87.88 85 VAL A C 1
ATOM 669 O O . VAL A 1 85 ? -18.440 -1.201 29.314 1.00 87.88 85 VAL A O 1
ATOM 672 N N . TYR A 1 86 ? -18.307 0.889 28.527 1.00 85.75 86 TYR A N 1
ATOM 673 C CA . TYR A 1 86 ? -18.265 1.484 29.863 1.00 85.75 86 TYR A CA 1
ATOM 674 C C . TYR A 1 86 ? -19.544 1.202 30.657 1.00 85.75 86 TYR A C 1
ATOM 676 O O . TYR A 1 86 ? -19.466 0.848 31.833 1.00 85.75 86 TYR A O 1
ATOM 684 N N . PHE A 1 87 ? -20.719 1.353 30.039 1.00 82.69 87 PHE A N 1
ATOM 685 C CA . PHE A 1 87 ? -21.987 1.087 30.719 1.00 82.69 87 PHE A CA 1
ATOM 686 C C . PHE A 1 87 ? -22.193 -0.398 31.025 1.00 82.69 87 PHE A C 1
ATOM 688 O O . PHE A 1 87 ? -22.656 -0.720 32.117 1.00 82.69 87 PHE A O 1
ATOM 695 N N . GLU A 1 88 ? -21.791 -1.292 30.123 1.00 85.50 88 GLU A N 1
ATOM 696 C CA . GLU A 1 88 ? -21.774 -2.739 30.352 1.00 85.50 88 GLU A CA 1
ATOM 697 C C . GLU A 1 88 ? -20.979 -3.096 31.618 1.00 85.50 88 GLU A C 1
ATOM 699 O O . GLU A 1 88 ? -21.518 -3.747 32.517 1.00 85.50 88 GLU A O 1
ATOM 704 N N . GLU A 1 89 ? -19.734 -2.613 31.738 1.00 84.88 89 GLU A N 1
ATOM 705 C CA . GLU A 1 89 ? -18.900 -2.874 32.918 1.00 84.88 89 GLU A CA 1
ATOM 706 C C . GLU A 1 89 ? -19.538 -2.355 34.210 1.00 84.88 89 GLU A C 1
ATOM 708 O O . GLU A 1 89 ? -19.474 -3.013 35.253 1.00 84.88 89 GLU A O 1
ATOM 713 N N . VAL A 1 90 ? -20.152 -1.170 34.156 1.00 85.25 90 VAL A N 1
ATOM 714 C CA . VAL A 1 90 ? -20.814 -0.569 35.317 1.00 85.25 90 VAL A CA 1
ATOM 715 C C . VAL A 1 90 ? -22.023 -1.403 35.738 1.00 85.25 90 VAL A C 1
ATOM 717 O O . VAL A 1 90 ? -22.157 -1.709 36.923 1.00 85.25 90 VAL A O 1
ATOM 720 N N . PHE A 1 91 ? -22.877 -1.817 34.799 1.00 83.50 91 PHE A N 1
ATOM 721 C CA . PHE A 1 91 ? -24.061 -2.620 35.109 1.00 83.50 91 PHE A CA 1
ATOM 722 C C . PHE A 1 91 ? -23.705 -4.022 35.603 1.00 83.50 91 PHE A C 1
ATOM 724 O O . PHE A 1 91 ? -24.288 -4.485 36.583 1.00 83.50 91 PHE A O 1
ATOM 731 N N . HIS A 1 92 ? -22.696 -4.664 35.013 1.00 84.25 92 HIS A N 1
ATOM 732 C CA . HIS A 1 92 ? -22.205 -5.956 35.487 1.00 84.25 92 HIS A CA 1
ATOM 733 C C . HIS A 1 92 ? -21.574 -5.849 36.887 1.00 84.25 92 HIS A C 1
ATOM 735 O O . HIS A 1 92 ? -21.791 -6.703 37.752 1.00 84.25 92 HIS A O 1
ATOM 741 N N . GLY A 1 93 ? -20.833 -4.766 37.149 1.00 82.81 93 GLY A N 1
ATOM 742 C CA . GLY A 1 93 ? -20.288 -4.458 38.471 1.00 82.81 93 GLY A CA 1
ATOM 743 C C . GLY A 1 93 ? -21.377 -4.231 39.523 1.00 82.81 93 GLY A C 1
ATOM 744 O O . GLY A 1 93 ? -21.269 -4.749 40.633 1.00 82.81 93 GLY A O 1
ATOM 745 N N . LEU A 1 94 ? -22.451 -3.519 39.169 1.00 83.31 94 LEU A N 1
ATOM 746 C CA . LEU A 1 94 ? -23.610 -3.305 40.042 1.00 83.31 94 LEU A CA 1
ATOM 747 C C . LEU A 1 94 ? -24.368 -4.609 40.321 1.00 83.31 94 LEU A C 1
ATOM 749 O O . LEU A 1 94 ? -24.668 -4.894 41.479 1.00 83.31 94 LEU A O 1
ATOM 753 N N . ALA A 1 95 ? -24.608 -5.436 39.300 1.00 81.56 95 ALA A N 1
ATOM 754 C CA . ALA A 1 95 ? -25.222 -6.754 39.469 1.00 81.56 95 ALA A CA 1
ATOM 755 C C . ALA A 1 95 ? -24.385 -7.658 40.395 1.00 81.56 95 ALA A C 1
ATOM 757 O O . ALA A 1 95 ? -24.931 -8.319 41.279 1.00 81.56 95 ALA A O 1
ATOM 758 N N . SER A 1 96 ? -23.056 -7.618 40.258 1.00 84.62 96 SER A N 1
ATOM 759 C CA . SER A 1 96 ? -22.117 -8.361 41.114 1.00 84.62 96 SER A CA 1
ATOM 760 C C . SER A 1 96 ? -22.050 -7.814 42.547 1.00 84.62 96 SER A C 1
ATOM 762 O O . SER A 1 96 ? -21.868 -8.562 43.503 1.00 84.62 96 SER A O 1
ATOM 764 N N . ALA A 1 97 ? -22.198 -6.502 42.736 1.00 80.44 97 ALA A N 1
ATOM 765 C CA . ALA A 1 97 ? -22.275 -5.915 44.073 1.00 80.44 97 ALA A CA 1
ATOM 766 C C . ALA A 1 97 ? -23.565 -6.343 44.790 1.00 80.44 97 ALA A C 1
ATOM 768 O O . ALA A 1 97 ? -23.543 -6.629 45.988 1.00 80.44 97 ALA A O 1
ATOM 769 N N . ILE A 1 98 ? -24.672 -6.446 44.049 1.00 78.00 98 ILE A N 1
ATOM 770 C CA . ILE A 1 98 ? -25.957 -6.915 44.571 1.00 78.00 98 ILE A CA 1
ATOM 771 C C . ILE A 1 98 ? -25.869 -8.367 45.065 1.00 78.00 98 ILE A C 1
ATOM 773 O O . ILE A 1 98 ? -26.338 -8.647 46.168 1.00 78.00 98 ILE A O 1
ATOM 777 N N . THR A 1 99 ? -25.217 -9.272 44.327 1.00 79.25 99 THR A N 1
ATOM 778 C CA . THR A 1 99 ? -25.036 -10.668 44.779 1.00 79.25 99 THR A CA 1
ATOM 779 C C . THR A 1 99 ? -24.180 -10.773 46.043 1.00 79.25 99 THR A C 1
ATOM 781 O O . THR A 1 99 ? -24.396 -11.653 46.874 1.00 79.25 99 THR A O 1
ATOM 784 N N . LEU A 1 100 ? -23.233 -9.853 46.232 1.00 79.00 100 LEU A N 1
ATOM 785 C CA . LEU A 1 100 ? -22.367 -9.810 47.413 1.00 79.00 100 LEU A CA 1
ATOM 786 C C . LEU A 1 100 ? -23.094 -9.256 48.653 1.00 79.00 100 LEU A C 1
ATOM 788 O O . LEU A 1 100 ? -22.820 -9.655 49.787 1.00 79.00 100 LEU A O 1
ATOM 792 N N . ILE A 1 101 ? -24.048 -8.344 48.444 1.00 75.06 101 ILE A N 1
ATOM 793 C CA . ILE A 1 101 ? -24.962 -7.864 49.491 1.00 75.06 101 ILE A CA 1
ATOM 794 C C . ILE A 1 101 ? -25.945 -8.976 49.874 1.00 75.06 101 ILE A C 1
ATOM 796 O O . ILE A 1 101 ? -26.196 -9.190 51.061 1.00 75.06 101 ILE A O 1
ATOM 800 N N . GLU A 1 102 ? -26.451 -9.719 48.887 1.00 73.31 102 GLU A N 1
ATOM 801 C CA . GLU A 1 102 ? -27.309 -10.887 49.095 1.00 73.31 102 GLU A CA 1
ATOM 802 C C . GLU A 1 102 ? -26.615 -11.944 49.968 1.00 73.31 102 GLU A C 1
ATOM 804 O O . GLU A 1 102 ? -27.192 -12.385 50.962 1.00 73.31 102 GLU A O 1
ATOM 809 N N . SER A 1 103 ? -25.351 -12.281 49.678 1.00 72.06 103 SER A N 1
ATOM 810 C CA . SER A 1 103 ? -24.599 -13.290 50.440 1.00 72.06 103 SER A CA 1
ATOM 811 C C . SER A 1 103 ? -24.322 -12.892 51.896 1.00 72.06 103 SER A C 1
ATOM 813 O O . SER A 1 103 ? -24.038 -13.753 52.724 1.00 72.06 103 SER A O 1
ATOM 815 N N . LYS A 1 104 ? -24.378 -11.592 52.222 1.00 70.94 104 LYS A N 1
ATOM 816 C CA . LYS A 1 104 ? -24.112 -11.050 53.568 1.00 70.94 104 LYS A CA 1
ATOM 817 C C . LYS A 1 104 ? -25.391 -10.757 54.369 1.00 70.94 104 LYS A C 1
ATOM 819 O O . LYS A 1 104 ? -25.315 -10.471 55.564 1.00 70.94 104 LYS A O 1
ATOM 824 N N . SER A 1 105 ? -26.563 -10.819 53.736 1.00 63.97 105 SER A N 1
ATOM 825 C CA . SER A 1 105 ? -27.851 -10.491 54.355 1.00 63.97 105 SER A CA 1
ATOM 826 C C . SER A 1 105 ? -28.361 -11.645 55.238 1.00 63.97 105 SER A C 1
ATOM 828 O O . SER A 1 105 ? -28.908 -12.634 54.747 1.00 63.97 105 SER A O 1
ATOM 830 N N . SER A 1 106 ? -28.161 -11.527 56.560 1.00 56.03 106 SER A N 1
ATOM 831 C CA . SER A 1 106 ? -28.683 -12.459 57.576 1.00 56.03 106 SER A CA 1
ATOM 832 C C . SER A 1 106 ? -30.217 -12.471 57.599 1.00 56.03 106 SER A C 1
ATOM 834 O O . SER A 1 106 ? -30.862 -11.448 57.376 1.00 56.03 106 SER A O 1
ATOM 836 N N . ASN A 1 107 ? -30.781 -13.651 57.869 1.00 54.31 107 ASN A N 1
ATOM 837 C CA . ASN A 1 107 ? -32.179 -14.062 57.722 1.00 54.31 107 ASN A CA 1
ATOM 838 C C . ASN A 1 107 ? -33.152 -13.297 58.653 1.00 54.31 107 ASN A C 1
ATOM 840 O O . ASN A 1 107 ? -33.727 -13.878 59.575 1.00 54.31 107 ASN A O 1
ATOM 844 N N . ASN A 1 108 ? -33.320 -11.985 58.460 1.00 53.06 108 ASN A N 1
ATOM 845 C CA . ASN A 1 108 ? -34.255 -11.188 59.249 1.00 53.06 108 ASN A CA 1
ATOM 846 C C . ASN A 1 108 ? -35.676 -11.318 58.672 1.00 53.06 108 ASN A C 1
ATOM 848 O O . ASN A 1 108 ? -35.939 -10.944 57.532 1.00 53.06 108 ASN A O 1
ATOM 852 N N . ARG A 1 109 ? -36.583 -11.890 59.469 1.00 49.06 109 ARG A N 1
ATOM 853 C CA . ARG A 1 109 ? -37.878 -12.477 59.063 1.00 49.06 109 ARG A CA 1
ATOM 854 C C . ARG A 1 109 ? -39.016 -11.475 58.795 1.00 49.06 109 ARG A C 1
ATOM 856 O O . ARG A 1 109 ? -40.144 -11.906 58.590 1.00 49.06 109 ARG A O 1
ATOM 863 N N . TYR A 1 110 ? -38.749 -10.168 58.833 1.00 49.12 110 TYR A N 1
ATOM 864 C CA . TYR A 1 110 ? -39.798 -9.137 58.930 1.00 49.12 110 TYR A CA 1
ATOM 865 C C . TYR A 1 110 ? -39.985 -8.266 57.673 1.00 49.12 110 TYR A C 1
ATOM 867 O O . TYR A 1 110 ? -40.929 -7.490 57.589 1.00 49.12 110 TYR A O 1
ATOM 875 N N . TYR A 1 111 ? -39.128 -8.400 56.663 1.00 53.97 111 TYR A N 1
ATOM 876 C CA . TYR A 1 111 ? -39.265 -7.719 55.371 1.00 53.97 111 TYR A CA 1
ATOM 877 C C . TYR A 1 111 ? -38.861 -8.714 54.271 1.00 53.97 111 TYR A C 1
ATOM 879 O O . TYR A 1 111 ? -38.015 -9.569 54.527 1.00 53.97 111 TYR A O 1
ATOM 887 N N . ASP A 1 112 ? -39.415 -8.607 53.056 1.00 57.62 112 ASP A N 1
ATOM 888 C CA . ASP A 1 112 ? -38.981 -9.363 51.860 1.00 57.62 112 ASP A CA 1
ATOM 889 C C . ASP A 1 112 ? -38.056 -8.494 50.971 1.00 57.62 112 ASP A C 1
ATOM 891 O O . ASP A 1 112 ? -38.438 -8.074 49.874 1.00 57.62 112 ASP A O 1
ATOM 895 N N . PRO A 1 113 ? -36.838 -8.127 51.428 1.00 63.94 113 PRO A N 1
ATOM 896 C CA . PRO A 1 113 ? -35.911 -7.331 50.635 1.00 63.94 113 PRO A CA 1
ATOM 897 C C . PRO A 1 113 ? -35.287 -8.163 49.511 1.00 63.94 113 PRO A C 1
ATOM 899 O O . PRO A 1 113 ? -34.820 -7.593 48.529 1.00 63.94 113 PRO A O 1
ATOM 902 N N . LYS A 1 114 ? -35.296 -9.501 49.624 1.00 69.62 114 LYS A N 1
ATOM 903 C CA . LYS A 1 114 ? -34.672 -10.412 48.659 1.00 69.62 114 LYS A CA 1
ATOM 904 C C . LYS A 1 114 ? -35.355 -10.327 47.300 1.00 69.62 114 LYS A C 1
ATOM 906 O O . LYS A 1 114 ? -34.673 -10.176 46.292 1.00 69.62 114 LYS A O 1
ATOM 911 N N . ARG A 1 115 ? -36.692 -10.321 47.258 1.00 72.44 115 ARG A N 1
ATOM 912 C CA . ARG A 1 115 ? -37.441 -10.247 45.994 1.00 72.44 115 ARG A CA 1
ATOM 913 C C . ARG A 1 115 ? -37.178 -8.955 45.211 1.00 72.44 115 ARG A C 1
ATOM 915 O O . ARG A 1 115 ? -36.970 -9.019 44.002 1.00 72.44 115 ARG A O 1
ATOM 922 N N . LYS A 1 116 ? -37.117 -7.805 45.896 1.00 71.88 116 LYS A N 1
ATOM 923 C CA . LYS A 1 116 ? -36.741 -6.511 45.286 1.00 71.88 116 LYS A CA 1
ATOM 924 C C . LYS A 1 116 ? -35.286 -6.485 44.814 1.00 71.88 116 LYS A C 1
ATOM 926 O O . LYS A 1 116 ? -34.981 -5.868 43.799 1.00 71.88 116 LYS A O 1
ATOM 931 N N . LEU A 1 117 ? -34.387 -7.153 45.535 1.00 74.44 117 LEU A N 1
ATOM 932 C CA . LEU A 1 117 ? -32.975 -7.224 45.168 1.00 74.44 117 LEU A CA 1
ATOM 933 C C . LEU A 1 117 ? -32.754 -8.087 43.914 1.00 74.44 117 LEU A C 1
ATOM 935 O O . LEU A 1 117 ? -31.986 -7.701 43.035 1.00 74.44 117 LEU A O 1
ATOM 939 N N . TYR A 1 118 ? -33.482 -9.203 43.786 1.00 78.19 118 TYR A N 1
ATOM 940 C CA . TYR A 1 118 ? -33.461 -10.035 42.580 1.00 78.19 118 TYR A CA 1
ATOM 941 C C . TYR A 1 118 ? -34.036 -9.313 41.361 1.00 78.19 118 TYR A C 1
ATOM 943 O O . TYR A 1 118 ? -33.434 -9.375 40.289 1.00 78.19 118 TYR A O 1
ATOM 951 N N . SER A 1 119 ? -35.160 -8.598 41.506 1.00 77.31 119 SER A N 1
ATOM 952 C CA . SER A 1 119 ? -35.719 -7.820 40.392 1.00 77.31 119 SER A CA 1
ATOM 953 C C . SER A 1 119 ? -34.755 -6.722 39.941 1.00 77.31 119 SER A C 1
ATOM 955 O O . SER A 1 119 ? -34.536 -6.545 38.747 1.00 77.31 119 SER A O 1
ATOM 957 N N . LEU A 1 120 ? -34.109 -6.049 40.896 1.00 76.06 120 LEU A N 1
ATOM 958 C CA . LEU A 1 120 ? -33.121 -5.010 40.631 1.00 76.06 120 LEU A CA 1
ATOM 959 C C . LEU A 1 120 ? -31.868 -5.554 39.924 1.00 76.06 120 LEU A C 1
ATOM 961 O O . LEU A 1 120 ? -31.389 -4.968 38.955 1.00 76.06 120 LEU A O 1
ATOM 965 N N . LYS A 1 121 ? -31.352 -6.703 40.375 1.00 80.50 121 LYS A N 1
ATOM 966 C CA . LYS A 1 121 ? -30.245 -7.402 39.711 1.00 80.50 121 LYS A CA 1
ATOM 967 C C . LYS A 1 121 ? -30.598 -7.734 38.261 1.00 80.50 121 LYS A C 1
ATOM 969 O O . LYS A 1 121 ? -29.817 -7.448 37.356 1.00 80.50 121 LYS A O 1
ATOM 974 N N . GLN A 1 122 ? -31.785 -8.297 38.045 1.00 82.56 122 GLN A N 1
ATOM 975 C CA . GLN A 1 122 ? -32.251 -8.688 36.719 1.00 82.56 122 GLN A CA 1
ATOM 976 C C . GLN A 1 122 ? -32.400 -7.480 35.779 1.00 82.56 122 GLN A C 1
ATOM 978 O O . GLN A 1 122 ? -32.125 -7.591 34.585 1.00 82.56 122 GLN A O 1
ATOM 983 N N . GLU A 1 123 ? -32.807 -6.317 36.291 1.00 75.88 123 GLU A N 1
ATOM 984 C CA . GLU A 1 123 ? -32.850 -5.073 35.514 1.00 75.88 123 GLU A CA 1
ATOM 985 C C . GLU A 1 123 ? -31.457 -4.609 35.071 1.00 75.88 123 GLU A C 1
ATOM 987 O O . GLU A 1 123 ? -31.284 -4.244 33.906 1.00 75.88 123 GLU A O 1
ATOM 992 N N . PHE A 1 124 ? -30.448 -4.683 35.944 1.00 78.69 124 PHE A N 1
ATOM 993 C CA . PHE A 1 124 ? -29.071 -4.341 35.578 1.00 78.69 124 PHE A CA 1
ATOM 994 C C . PHE A 1 124 ? -28.454 -5.329 34.583 1.00 78.69 124 PHE A C 1
ATOM 996 O O . PHE A 1 124 ? -27.809 -4.900 33.629 1.00 78.69 124 PHE A O 1
ATOM 1003 N N . GLU A 1 125 ? -28.683 -6.635 34.739 1.00 82.62 125 GLU A N 1
ATOM 1004 C CA . GLU A 1 125 ? -28.208 -7.645 33.778 1.00 82.62 125 GLU A CA 1
ATOM 1005 C C . GLU A 1 125 ? -28.844 -7.456 32.392 1.00 82.62 125 GLU A C 1
ATOM 1007 O O . GLU A 1 125 ? -28.163 -7.542 31.363 1.00 82.62 125 GLU A O 1
ATOM 1012 N N . ARG A 1 126 ? -30.139 -7.114 32.349 1.00 79.12 126 ARG A N 1
ATOM 1013 C CA . ARG A 1 126 ? -30.822 -6.736 31.105 1.00 79.12 126 ARG A CA 1
ATOM 1014 C C . ARG A 1 126 ? -30.209 -5.476 30.498 1.00 79.12 126 ARG A C 1
ATOM 1016 O O . ARG A 1 126 ? -29.902 -5.475 29.310 1.00 79.12 126 ARG A O 1
ATOM 1023 N N . ALA A 1 127 ? -29.985 -4.429 31.293 1.00 74.69 127 ALA A N 1
ATOM 1024 C CA . ALA A 1 127 ? -29.357 -3.187 30.836 1.00 74.69 127 ALA A CA 1
ATOM 1025 C C . ALA A 1 127 ? -27.935 -3.400 30.286 1.00 74.69 127 ALA A C 1
ATOM 1027 O O . ALA A 1 127 ? -27.585 -2.834 29.249 1.00 74.69 127 ALA A O 1
ATOM 1028 N N . GLY A 1 128 ? -27.141 -4.263 30.928 1.00 79.94 128 GLY A N 1
ATOM 1029 C CA . GLY A 1 128 ? -25.837 -4.690 30.420 1.00 79.94 128 GLY A CA 1
ATOM 1030 C C . GLY A 1 128 ? -25.954 -5.388 29.063 1.00 79.94 128 GLY A C 1
ATOM 1031 O O . GLY A 1 128 ? -25.276 -5.002 28.113 1.00 79.94 128 GLY A O 1
ATOM 1032 N N . SER A 1 129 ? -26.894 -6.327 28.932 1.00 83.25 129 SER A N 1
ATOM 1033 C CA . SER A 1 129 ? -27.155 -7.041 27.671 1.00 83.25 129 SER A CA 1
ATOM 1034 C C . SER A 1 129 ? -27.561 -6.097 26.526 1.00 83.25 129 SER A C 1
ATOM 1036 O O . SER A 1 129 ? -27.146 -6.290 25.383 1.00 83.25 129 SER A O 1
ATOM 1038 N N . TYR A 1 130 ? -28.317 -5.030 26.816 1.00 77.31 130 TYR A N 1
ATOM 1039 C CA . TYR A 1 130 ? -28.639 -3.992 25.826 1.00 77.31 130 TYR A CA 1
ATOM 1040 C C . TYR A 1 130 ? -27.405 -3.216 25.349 1.00 77.31 130 TYR A C 1
ATOM 1042 O O . TYR A 1 130 ? -27.308 -2.902 24.161 1.00 77.31 130 TYR A O 1
ATOM 1050 N N . CYS A 1 131 ? -26.453 -2.925 26.240 1.00 78.81 131 CYS A N 1
ATOM 1051 C CA . CYS A 1 131 ? -25.202 -2.257 25.874 1.00 78.81 131 CYS A CA 1
ATOM 1052 C C . CYS A 1 131 ? -24.351 -3.135 24.944 1.00 78.81 131 CYS A C 1
ATOM 1054 O O . CYS A 1 131 ? -23.822 -2.634 23.950 1.00 78.81 131 CYS A O 1
ATOM 1056 N N . VAL A 1 132 ? -24.292 -4.446 25.209 1.00 86.25 132 VAL A N 1
ATOM 1057 C CA . VAL A 1 132 ? -23.612 -5.430 24.346 1.00 86.25 132 VAL A CA 1
ATOM 1058 C C . VAL A 1 132 ? -24.228 -5.435 22.945 1.00 86.25 132 VAL A C 1
ATOM 1060 O O . VAL A 1 132 ? -23.535 -5.174 21.961 1.00 86.25 132 VAL A O 1
ATOM 1063 N N . GLY A 1 133 ? -25.555 -5.587 22.854 1.00 81.88 133 GLY A N 1
ATOM 1064 C CA . GLY A 1 133 ? -26.252 -5.555 21.566 1.00 81.88 133 GLY A CA 1
ATOM 1065 C C . GLY A 1 133 ? -26.095 -4.217 20.828 1.00 81.88 133 GLY A C 1
ATOM 1066 O O . GLY A 1 133 ? -25.983 -4.184 19.601 1.00 81.88 133 GLY A O 1
ATOM 1067 N N . GLY A 1 134 ? -26.035 -3.100 21.559 1.00 77.06 134 GLY A N 1
ATOM 1068 C CA . GLY A 1 134 ? -25.745 -1.781 20.995 1.00 77.06 134 GLY A CA 1
ATOM 1069 C C . GLY A 1 134 ? -24.340 -1.679 20.391 1.00 77.06 134 GLY A C 1
ATOM 1070 O O . GLY A 1 134 ? -24.169 -1.114 19.307 1.00 77.06 134 GLY A O 1
ATOM 1071 N N . ARG A 1 135 ? -23.345 -2.293 21.041 1.00 83.81 135 ARG A N 1
ATOM 1072 C CA . ARG A 1 135 ? -21.967 -2.383 20.545 1.00 83.81 135 ARG A CA 1
ATOM 1073 C C . ARG A 1 135 ? -21.874 -3.197 19.254 1.00 83.81 135 ARG A C 1
ATOM 1075 O O . ARG A 1 135 ? -21.267 -2.729 18.291 1.00 83.81 135 ARG A O 1
ATOM 1082 N N . GLU A 1 136 ? -22.501 -4.376 19.194 1.00 84.38 136 GLU A N 1
ATOM 1083 C CA . GLU A 1 136 ? -22.541 -5.195 17.967 1.00 84.38 136 GLU A CA 1
ATOM 1084 C C . GLU A 1 136 ? -23.167 -4.432 16.792 1.00 84.38 136 GLU A C 1
ATOM 1086 O O . GLU A 1 136 ? -22.663 -4.481 15.664 1.00 84.38 136 GLU A O 1
ATOM 1091 N N . ARG A 1 137 ? -24.240 -3.677 17.058 1.00 79.38 137 ARG A N 1
ATOM 1092 C CA . ARG A 1 137 ? -24.907 -2.844 16.047 1.00 79.38 137 ARG A CA 1
ATOM 1093 C C . ARG A 1 137 ? -24.012 -1.725 15.520 1.00 79.38 137 ARG A C 1
ATOM 1095 O O . ARG A 1 137 ? -24.135 -1.388 14.349 1.00 79.38 137 ARG A O 1
ATOM 1102 N N . CYS A 1 138 ? -23.099 -1.187 16.331 1.00 80.75 138 CYS A N 1
ATOM 1103 C CA . CYS A 1 138 ? -22.102 -0.209 15.879 1.00 80.75 138 CYS A CA 1
ATOM 1104 C C . CYS A 1 138 ? -20.950 -0.865 15.095 1.00 80.75 138 CYS A C 1
ATOM 1106 O O . CYS A 1 138 ? -20.387 -0.248 14.193 1.00 80.75 138 CYS A O 1
ATOM 1108 N N . ALA A 1 139 ? -20.603 -2.122 15.390 1.00 82.44 139 ALA A N 1
ATOM 1109 C CA . ALA A 1 139 ? -19.475 -2.807 14.753 1.00 82.44 139 ALA A CA 1
ATOM 1110 C C . ALA A 1 139 ? -19.683 -3.058 13.247 1.00 82.44 139 ALA A C 1
ATOM 1112 O O . ALA A 1 139 ? -18.747 -2.921 12.461 1.00 82.44 139 ALA A O 1
ATOM 1113 N N . THR A 1 140 ? -20.902 -3.410 12.832 1.00 79.75 140 THR A N 1
ATOM 1114 C CA . THR A 1 140 ? -21.244 -3.664 11.418 1.00 79.75 140 THR A CA 1
ATOM 1115 C C . THR A 1 140 ? -20.997 -2.447 10.511 1.00 79.75 140 THR A C 1
ATOM 1117 O O . THR A 1 140 ? -20.230 -2.572 9.553 1.00 79.75 140 THR A O 1
ATOM 1120 N N . PRO A 1 141 ? -21.554 -1.256 10.802 1.00 74.06 141 PRO A N 1
ATOM 1121 C CA . PRO A 1 141 ? -21.300 -0.068 9.999 1.00 74.06 141 PRO A CA 1
ATOM 1122 C C . PRO A 1 141 ? -19.831 0.384 10.009 1.00 74.06 141 PRO A C 1
ATOM 1124 O O . PRO A 1 141 ? -19.310 0.779 8.967 1.00 74.06 141 PRO A O 1
ATOM 1127 N N . ILE A 1 142 ? -19.137 0.289 11.154 1.00 80.88 142 ILE A N 1
ATOM 1128 C CA . ILE A 1 142 ? -17.704 0.623 11.252 1.00 80.88 142 ILE A CA 1
ATOM 1129 C C . ILE A 1 142 ? -16.886 -0.220 10.264 1.00 80.88 142 ILE A C 1
ATOM 1131 O O . ILE A 1 142 ? -16.050 0.319 9.538 1.00 80.88 142 ILE A O 1
ATOM 1135 N N . ARG A 1 143 ? -17.161 -1.529 10.188 1.00 81.00 143 ARG A N 1
ATOM 1136 C CA . ARG A 1 143 ? -16.509 -2.434 9.227 1.00 81.00 143 ARG A CA 1
ATOM 1137 C C . ARG A 1 143 ? -16.820 -2.058 7.780 1.00 81.00 143 ARG A C 1
ATOM 1139 O O . ARG A 1 143 ? -15.921 -2.065 6.946 1.00 81.00 143 ARG A O 1
ATOM 1146 N N . GLY A 1 144 ? -18.067 -1.693 7.486 1.00 77.81 144 GLY A N 1
ATOM 1147 C CA . GLY A 1 144 ? -18.466 -1.230 6.155 1.00 77.81 144 GLY A CA 1
ATOM 1148 C C . GLY A 1 144 ? -17.653 -0.019 5.688 1.00 77.81 144 GLY A C 1
ATOM 1149 O O . GLY A 1 144 ? -17.123 -0.020 4.579 1.00 77.81 144 GLY A O 1
ATOM 1150 N N . VAL A 1 145 ? -17.477 0.979 6.561 1.00 78.88 145 VAL A N 1
ATOM 1151 C CA . VAL A 1 145 ? -16.652 2.165 6.270 1.00 78.88 145 VAL A CA 1
ATOM 1152 C C . VAL A 1 145 ? -15.185 1.791 6.027 1.00 78.88 145 VAL A C 1
ATOM 1154 O O . VAL A 1 145 ? -14.571 2.313 5.099 1.00 78.88 145 VAL A O 1
ATOM 1157 N N . GLN A 1 146 ? -14.621 0.867 6.811 1.00 80.19 146 GLN A N 1
ATOM 1158 C CA . GLN A 1 146 ? -13.239 0.401 6.625 1.00 80.19 146 GLN A CA 1
ATOM 1159 C C . GLN A 1 146 ? -13.018 -0.256 5.257 1.00 80.19 146 GLN A C 1
ATOM 1161 O O . GLN A 1 146 ? -11.997 0.002 4.623 1.00 80.19 146 GLN A O 1
ATOM 1166 N N . ILE A 1 147 ? -13.976 -1.056 4.779 1.00 82.12 147 ILE A N 1
ATOM 1167 C CA . ILE A 1 147 ? -13.903 -1.685 3.451 1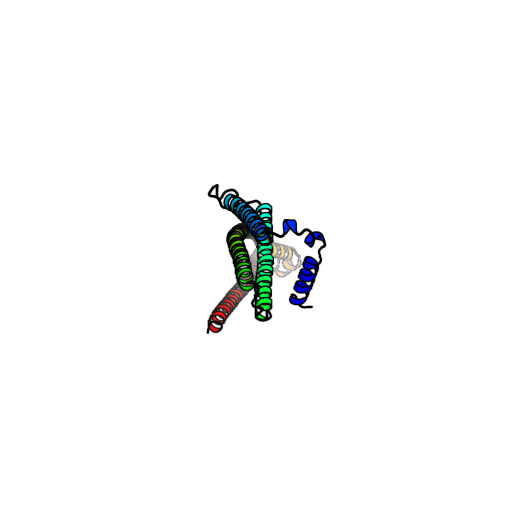.00 82.12 147 ILE A CA 1
ATOM 1168 C C . ILE A 1 147 ? -13.876 -0.619 2.349 1.00 82.12 147 ILE A C 1
ATOM 1170 O O . ILE A 1 147 ? -13.060 -0.709 1.436 1.00 82.12 147 ILE A O 1
ATOM 1174 N N . VAL A 1 148 ? -14.715 0.417 2.449 1.00 78.06 148 VAL A N 1
ATOM 1175 C CA . VAL A 1 148 ? -14.750 1.517 1.467 1.00 78.06 148 VAL A CA 1
ATOM 1176 C C . VAL A 1 148 ? -13.433 2.299 1.445 1.00 78.06 148 VAL A C 1
ATOM 1178 O O . VAL A 1 148 ? -12.942 2.649 0.371 1.00 78.06 148 VAL A O 1
ATOM 1181 N N . ILE A 1 149 ? -12.836 2.557 2.613 1.00 78.88 149 ILE A N 1
ATOM 1182 C CA . ILE A 1 149 ? -11.517 3.203 2.708 1.00 78.88 149 ILE A CA 1
ATOM 1183 C C . ILE A 1 149 ? -10.451 2.325 2.040 1.00 78.88 149 ILE A C 1
ATOM 1185 O O . ILE A 1 149 ? -9.714 2.805 1.184 1.00 78.88 149 ILE A O 1
ATOM 1189 N N . ALA A 1 150 ? -10.425 1.026 2.349 1.00 82.00 150 ALA A N 1
ATOM 1190 C CA . ALA A 1 150 ? -9.480 0.095 1.736 1.00 82.00 150 ALA A CA 1
ATOM 1191 C C . ALA A 1 150 ? -9.646 0.011 0.206 1.00 82.00 150 ALA A C 1
ATOM 1193 O O . ALA A 1 150 ? -8.654 -0.041 -0.518 1.00 82.00 150 ALA A O 1
ATOM 1194 N N . GLN A 1 151 ? -10.881 0.055 -0.307 1.00 82.31 151 GLN A N 1
ATOM 1195 C CA . GLN A 1 151 ? -11.147 0.102 -1.750 1.00 82.31 151 GLN A CA 1
ATOM 1196 C C . GLN A 1 151 ? -10.589 1.374 -2.406 1.00 82.31 151 GLN A C 1
ATOM 1198 O O . GLN A 1 151 ? -10.010 1.303 -3.490 1.00 82.31 151 GLN A O 1
ATOM 1203 N N . ARG A 1 152 ? -10.715 2.536 -1.752 1.00 81.50 152 ARG A N 1
ATOM 1204 C CA . ARG A 1 152 ? -10.115 3.796 -2.227 1.00 81.50 152 ARG A CA 1
ATOM 1205 C C . ARG A 1 152 ? -8.592 3.719 -2.287 1.00 81.50 152 ARG A C 1
ATOM 1207 O O . ARG A 1 152 ? -8.004 4.152 -3.277 1.00 81.50 152 ARG A O 1
ATOM 1214 N N . ASP A 1 153 ? -7.966 3.148 -1.264 1.00 84.00 153 ASP A N 1
ATOM 1215 C CA . ASP A 1 153 ? -6.509 2.990 -1.211 1.00 84.00 153 ASP A CA 1
ATOM 1216 C C . ASP A 1 153 ? -6.006 2.029 -2.299 1.00 84.00 153 ASP A C 1
ATOM 1218 O O . ASP A 1 153 ? -4.968 2.266 -2.927 1.00 84.00 153 ASP A O 1
ATOM 1222 N N . GLN A 1 154 ? -6.773 0.975 -2.593 1.00 85.38 154 GLN A N 1
ATOM 1223 C CA . GLN A 1 154 ? -6.505 0.077 -3.717 1.00 85.38 154 GLN A CA 1
ATOM 1224 C C . GLN A 1 154 ? -6.607 0.804 -5.063 1.00 85.38 154 GLN A C 1
ATOM 1226 O O . GLN A 1 154 ? -5.714 0.662 -5.896 1.00 85.38 154 GLN A O 1
ATOM 1231 N N . GLU A 1 155 ? -7.640 1.624 -5.276 1.00 87.00 155 GLU A N 1
ATOM 1232 C CA . GLU A 1 155 ? -7.783 2.421 -6.501 1.00 87.00 155 GLU A CA 1
ATOM 1233 C C . GLU A 1 155 ? -6.606 3.395 -6.686 1.00 87.00 155 GLU A C 1
ATOM 1235 O O . GLU A 1 155 ? -6.055 3.511 -7.783 1.00 87.00 155 GLU A O 1
ATOM 1240 N N . ALA A 1 156 ? -6.176 4.067 -5.613 1.00 85.62 156 ALA A N 1
ATOM 1241 C CA . ALA A 1 156 ? -5.015 4.952 -5.644 1.00 85.62 156 ALA A CA 1
ATOM 1242 C C . ALA A 1 156 ? -3.728 4.184 -5.986 1.00 85.62 156 ALA A C 1
ATOM 1244 O O . ALA A 1 156 ? -2.947 4.626 -6.828 1.00 85.62 156 ALA A O 1
ATOM 1245 N N . THR A 1 157 ? -3.543 3.001 -5.399 1.00 88.81 157 THR A N 1
ATOM 1246 C CA . THR A 1 157 ? -2.389 2.134 -5.669 1.00 88.81 157 THR A CA 1
ATOM 1247 C C . THR A 1 157 ? -2.382 1.640 -7.120 1.00 88.81 157 THR A C 1
ATOM 1249 O O . THR A 1 157 ? -1.332 1.634 -7.761 1.00 88.81 157 THR A O 1
ATOM 1252 N N . LEU A 1 158 ? -3.543 1.293 -7.685 1.00 93.00 158 LEU A N 1
ATOM 1253 C CA . LEU A 1 158 ? -3.672 0.919 -9.097 1.00 93.00 158 LEU A CA 1
ATOM 1254 C C . LEU A 1 158 ? -3.329 2.081 -10.035 1.00 93.00 158 LEU A C 1
ATOM 1256 O O . LEU A 1 158 ? -2.617 1.880 -11.019 1.00 93.00 158 LEU A O 1
ATOM 1260 N N . LYS A 1 159 ? -3.780 3.302 -9.723 1.00 91.81 159 LYS A N 1
ATOM 1261 C CA . LYS A 1 159 ? -3.416 4.505 -10.491 1.00 91.81 159 LYS A CA 1
ATOM 1262 C C . LYS A 1 159 ? -1.914 4.777 -10.436 1.00 91.81 159 LYS A C 1
ATOM 1264 O O . LYS A 1 159 ? -1.321 5.068 -11.469 1.00 91.81 159 LYS A O 1
ATOM 1269 N N . LEU A 1 160 ? -1.289 4.624 -9.268 1.00 93.00 160 LEU A N 1
ATOM 1270 C CA . LEU A 1 160 ? 0.164 4.750 -9.115 1.00 93.00 160 LEU A CA 1
ATOM 1271 C C . LEU A 1 160 ? 0.926 3.681 -9.905 1.00 93.00 160 LEU A C 1
ATOM 1273 O O . LEU A 1 160 ? 1.945 3.990 -10.523 1.00 93.00 160 LEU A O 1
ATOM 1277 N N . ALA A 1 161 ? 0.437 2.440 -9.923 1.00 93.56 161 ALA A N 1
ATOM 1278 C CA . ALA A 1 161 ? 1.021 1.375 -10.730 1.00 93.56 161 ALA A CA 1
ATOM 1279 C C . ALA A 1 161 ? 0.912 1.697 -12.229 1.00 93.56 161 ALA A C 1
ATOM 1281 O O . ALA A 1 161 ? 1.911 1.615 -12.941 1.00 93.56 161 ALA A O 1
ATOM 1282 N N . ALA A 1 162 ? -0.262 2.133 -12.698 1.00 94.12 162 ALA A N 1
ATOM 1283 C CA . ALA A 1 162 ? -0.462 2.558 -14.083 1.00 94.12 162 ALA A CA 1
ATOM 1284 C C . ALA A 1 162 ? 0.472 3.720 -14.456 1.00 94.12 162 ALA A C 1
ATOM 1286 O O . ALA A 1 162 ? 1.151 3.662 -15.481 1.00 94.12 162 ALA A O 1
ATOM 1287 N N . GLU A 1 163 ? 0.596 4.727 -13.595 1.00 94.69 163 GLU A N 1
ATOM 1288 C CA . GLU A 1 163 ? 1.499 5.848 -13.843 1.00 94.69 163 GLU A CA 1
ATOM 1289 C C . GLU A 1 163 ? 2.968 5.420 -13.842 1.00 94.69 163 GLU A C 1
ATOM 1291 O O . GLU A 1 163 ? 3.727 5.804 -14.725 1.00 94.69 163 GLU A O 1
ATOM 1296 N N . SER A 1 164 ? 3.360 4.516 -12.944 1.00 92.81 164 SER A N 1
ATOM 1297 C CA . SER A 1 164 ? 4.700 3.920 -12.956 1.00 92.81 164 SER A CA 1
ATOM 1298 C C . SER A 1 164 ? 4.985 3.187 -14.271 1.00 92.81 164 SER A C 1
ATOM 1300 O O . SER A 1 164 ? 6.099 3.265 -14.788 1.00 92.81 164 SER A O 1
ATOM 1302 N N . THR A 1 165 ? 3.987 2.513 -14.863 1.00 93.56 165 THR A N 1
ATOM 1303 C CA . THR A 1 165 ? 4.151 1.892 -16.190 1.00 93.56 165 THR A CA 1
ATOM 1304 C C . THR A 1 165 ? 4.289 2.924 -17.307 1.00 93.56 165 THR A C 1
ATOM 1306 O O . THR A 1 165 ? 5.078 2.710 -18.231 1.00 93.56 165 THR A O 1
ATOM 1309 N N . ASN A 1 166 ? 3.582 4.053 -17.217 1.00 93.69 166 ASN A N 1
ATOM 1310 C CA . ASN A 1 166 ? 3.710 5.153 -18.171 1.00 93.69 166 ASN A CA 1
ATOM 1311 C C . ASN A 1 166 ? 5.087 5.814 -18.067 1.00 93.69 166 ASN A C 1
ATOM 1313 O O . ASN A 1 166 ? 5.752 5.973 -19.089 1.00 93.69 166 ASN A O 1
ATOM 1317 N N . ILE A 1 167 ? 5.554 6.105 -16.850 1.00 93.56 167 ILE A N 1
ATOM 1318 C CA . ILE A 1 167 ? 6.896 6.638 -16.582 1.00 93.56 167 ILE A CA 1
ATOM 1319 C C . ILE A 1 167 ? 7.962 5.669 -17.090 1.00 93.56 167 ILE A C 1
ATOM 1321 O O . ILE A 1 167 ? 8.896 6.089 -17.767 1.00 93.56 167 ILE A O 1
ATOM 1325 N N . ALA A 1 168 ? 7.819 4.366 -16.828 1.00 92.62 168 ALA A N 1
ATOM 1326 C CA . ALA A 1 168 ? 8.738 3.368 -17.361 1.00 92.62 168 ALA A CA 1
ATOM 1327 C C . ALA A 1 168 ? 8.753 3.400 -18.896 1.00 92.62 168 ALA A C 1
ATOM 1329 O O . ALA A 1 168 ? 9.827 3.432 -19.490 1.00 92.62 168 ALA A O 1
ATOM 1330 N N . ARG A 1 169 ? 7.584 3.443 -19.553 1.00 92.44 169 ARG A N 1
ATOM 1331 C CA . ARG A 1 169 ? 7.480 3.523 -21.020 1.00 92.44 169 ARG A CA 1
ATOM 1332 C C . ARG A 1 169 ? 8.120 4.799 -21.579 1.00 92.44 169 ARG A C 1
ATOM 1334 O O . ARG A 1 169 ? 8.847 4.705 -22.565 1.00 92.44 169 ARG A O 1
ATOM 1341 N N . ALA A 1 170 ? 7.887 5.950 -20.954 1.00 91.12 170 ALA A N 1
ATOM 1342 C CA . ALA A 1 170 ? 8.520 7.213 -21.330 1.00 91.12 170 ALA A CA 1
ATOM 1343 C C . ALA A 1 170 ? 10.047 7.146 -21.144 1.00 91.12 170 ALA A C 1
ATOM 1345 O O . ALA A 1 170 ? 10.799 7.449 -22.063 1.00 91.12 170 ALA A O 1
ATOM 1346 N N . SER A 1 171 ? 10.517 6.605 -20.017 1.00 90.62 171 SER A N 1
ATOM 1347 C CA . SER A 1 171 ? 11.945 6.406 -19.745 1.00 90.62 171 SER A CA 1
ATOM 1348 C C . SER A 1 171 ? 12.614 5.452 -20.744 1.00 90.62 171 SER A C 1
ATOM 1350 O O . SER A 1 171 ? 13.766 5.663 -21.134 1.00 90.62 171 SER A O 1
ATOM 1352 N N . TRP A 1 172 ? 11.899 4.425 -21.220 1.00 89.56 172 TRP A N 1
ATOM 1353 C CA . TRP A 1 172 ? 12.372 3.568 -22.310 1.00 89.56 172 TRP A CA 1
ATOM 1354 C C . TRP A 1 172 ? 12.571 4.364 -23.604 1.00 89.56 172 TRP A C 1
ATOM 1356 O O . TRP A 1 172 ? 13.602 4.192 -24.253 1.00 89.56 172 TRP A O 1
ATOM 1366 N N . GLN A 1 173 ? 11.640 5.254 -23.960 1.00 89.00 173 GLN A N 1
ATOM 1367 C CA . GLN A 1 173 ? 11.774 6.126 -25.133 1.00 89.00 173 GLN A CA 1
ATOM 1368 C C . GLN A 1 173 ? 12.961 7.092 -24.983 1.00 89.00 173 GLN A C 1
ATOM 1370 O O . GLN A 1 173 ? 13.803 7.166 -25.881 1.00 89.00 173 GLN A O 1
ATOM 1375 N N . ASP A 1 174 ? 13.118 7.733 -23.826 1.00 90.38 174 ASP A N 1
ATOM 1376 C CA . ASP A 1 174 ? 14.257 8.621 -23.551 1.00 90.38 174 ASP A CA 1
ATOM 1377 C C . ASP A 1 174 ? 15.596 7.874 -23.635 1.00 90.38 174 ASP A C 1
ATOM 1379 O O . ASP A 1 174 ? 16.570 8.350 -24.227 1.00 90.38 174 ASP A O 1
ATOM 1383 N N . THR A 1 175 ? 15.626 6.640 -23.121 1.00 88.00 175 THR A N 1
ATOM 1384 C CA . THR A 1 175 ? 16.799 5.766 -23.217 1.00 88.00 175 THR A CA 1
ATOM 1385 C C . THR A 1 175 ? 17.111 5.423 -24.672 1.00 88.00 175 THR A C 1
ATOM 1387 O O . THR A 1 175 ? 18.282 5.433 -25.050 1.00 88.00 175 THR A O 1
ATOM 1390 N N . THR A 1 176 ? 16.106 5.163 -25.522 1.00 87.81 176 THR A N 1
ATOM 1391 C CA . THR A 1 176 ? 16.362 4.888 -26.948 1.00 87.81 176 THR A CA 1
ATOM 1392 C C . THR A 1 176 ? 17.040 6.067 -27.649 1.00 87.81 176 THR A C 1
ATOM 1394 O O . THR A 1 176 ? 18.042 5.863 -28.340 1.00 87.81 176 THR A O 1
ATOM 1397 N N . SER A 1 177 ? 16.606 7.299 -27.380 1.00 90.50 177 SER A N 1
ATOM 1398 C CA . SER A 1 177 ? 17.247 8.514 -27.901 1.00 90.50 177 SER A CA 1
ATOM 1399 C C . SER A 1 177 ? 18.697 8.659 -27.417 1.00 90.50 177 SER A C 1
ATOM 1401 O O . SER A 1 177 ? 19.603 8.914 -28.213 1.00 90.50 177 SER A O 1
ATOM 1403 N N . MET A 1 178 ? 18.960 8.405 -26.130 1.00 89.31 178 MET A N 1
ATOM 1404 C CA . MET A 1 178 ? 20.317 8.437 -25.564 1.00 89.31 178 MET A CA 1
ATOM 1405 C C . MET A 1 178 ? 21.231 7.368 -26.182 1.00 89.31 178 MET A C 1
ATOM 1407 O O . MET A 1 178 ? 22.407 7.618 -26.479 1.00 89.31 178 MET A O 1
ATOM 1411 N N . THR A 1 179 ? 20.695 6.169 -26.417 1.00 89.56 179 THR A N 1
ATOM 1412 C CA . THR A 1 179 ? 21.448 5.104 -27.084 1.00 89.56 179 THR A CA 1
ATOM 1413 C C . THR A 1 179 ? 21.753 5.443 -28.540 1.00 89.56 179 THR A C 1
ATOM 1415 O O . THR A 1 179 ? 22.841 5.108 -29.001 1.00 89.56 179 THR A O 1
ATOM 1418 N N . ALA A 1 180 ? 20.872 6.162 -29.244 1.00 90.88 180 ALA A N 1
ATOM 1419 C CA . ALA A 1 180 ? 21.118 6.583 -30.622 1.00 90.88 180 ALA A CA 1
ATOM 1420 C C . ALA A 1 180 ? 22.332 7.522 -30.725 1.00 90.88 180 ALA A C 1
ATOM 1422 O O . ALA A 1 180 ? 23.236 7.265 -31.519 1.00 90.88 180 ALA A O 1
ATOM 1423 N N . ILE A 1 181 ? 22.414 8.544 -29.864 1.00 92.06 181 ILE A N 1
ATOM 1424 C CA . ILE A 1 181 ? 23.575 9.452 -29.807 1.00 92.06 181 ILE A CA 1
ATOM 1425 C C . ILE A 1 181 ? 24.853 8.672 -29.484 1.00 92.06 181 ILE A C 1
ATOM 1427 O O . ILE A 1 181 ? 25.887 8.882 -30.111 1.00 92.06 181 ILE A O 1
ATOM 1431 N N . THR A 1 182 ? 24.776 7.726 -28.547 1.00 89.88 182 THR A N 1
ATOM 1432 C CA . THR A 1 182 ? 25.921 6.890 -28.157 1.00 89.88 182 THR A CA 1
ATOM 1433 C C . THR A 1 182 ? 26.428 6.025 -29.316 1.00 89.88 182 THR A C 1
ATOM 1435 O O . THR A 1 182 ? 27.631 5.875 -29.508 1.00 89.88 182 THR A O 1
ATOM 1438 N N . VAL A 1 183 ? 25.526 5.462 -30.125 1.00 89.75 183 VAL A N 1
ATOM 1439 C CA . VAL A 1 183 ? 25.913 4.693 -31.317 1.00 89.75 183 VAL A CA 1
ATOM 1440 C C . VAL A 1 183 ? 26.580 5.600 -32.350 1.00 89.75 183 VAL A C 1
ATOM 1442 O O . VAL A 1 183 ? 27.606 5.227 -32.913 1.00 89.75 183 VAL A O 1
ATOM 1445 N N . ILE A 1 184 ? 26.041 6.803 -32.562 1.00 92.88 184 ILE A N 1
ATOM 1446 C CA . ILE A 1 184 ? 26.615 7.797 -33.474 1.00 92.88 184 ILE A CA 1
ATOM 1447 C C . ILE A 1 184 ? 28.042 8.168 -33.040 1.00 92.88 184 ILE A C 1
ATOM 1449 O O . ILE A 1 184 ? 28.966 8.120 -33.854 1.00 92.88 184 ILE A O 1
ATOM 1453 N N . THR A 1 185 ? 28.263 8.467 -31.757 1.00 92.25 185 THR A N 1
ATOM 1454 C CA . THR A 1 185 ? 29.600 8.818 -31.250 1.00 92.25 185 THR A CA 1
ATOM 1455 C C . THR A 1 185 ? 30.584 7.656 -31.355 1.00 92.25 185 THR A C 1
ATOM 1457 O O . THR A 1 185 ? 31.728 7.876 -31.744 1.00 92.25 185 THR A O 1
ATOM 1460 N N . MET A 1 186 ? 30.156 6.415 -31.106 1.00 90.56 186 MET A N 1
ATOM 1461 C CA . MET A 1 186 ? 31.006 5.225 -31.270 1.00 90.56 186 MET A CA 1
ATOM 1462 C C . MET A 1 186 ? 31.483 5.000 -32.707 1.00 90.56 186 MET A C 1
ATOM 1464 O O . MET A 1 186 ? 32.531 4.388 -32.899 1.00 90.56 186 MET A O 1
ATOM 1468 N N . VAL A 1 187 ? 30.736 5.481 -33.704 1.00 88.62 187 VAL A N 1
ATOM 1469 C CA . VAL A 1 187 ? 31.127 5.402 -35.119 1.00 88.62 187 VAL A CA 1
ATOM 1470 C C . VAL A 1 187 ? 32.039 6.565 -35.510 1.00 88.62 187 VAL A C 1
ATOM 1472 O O . VAL A 1 187 ? 33.032 6.354 -36.202 1.00 88.62 187 VAL A O 1
ATOM 1475 N N . PHE A 1 188 ? 31.737 7.786 -35.059 1.00 88.56 188 PHE A N 1
ATOM 1476 C CA . PHE A 1 188 ? 32.512 8.972 -35.437 1.00 88.56 188 PHE A CA 1
ATOM 1477 C C . PHE A 1 188 ? 33.863 9.076 -34.728 1.00 88.56 188 PHE A C 1
ATOM 1479 O O . PHE A 1 188 ? 34.838 9.499 -35.343 1.00 88.56 188 PHE A O 1
ATOM 1486 N N . LEU A 1 189 ? 33.946 8.686 -33.457 1.00 90.06 189 LEU A N 1
ATOM 1487 C CA . LEU A 1 189 ? 35.128 8.906 -32.619 1.00 90.06 189 LEU A CA 1
ATOM 1488 C C . LEU A 1 189 ? 36.383 8.131 -33.087 1.00 90.06 189 LEU A C 1
ATOM 1490 O O . LEU A 1 189 ? 37.467 8.712 -33.091 1.00 90.06 189 LEU A O 1
ATOM 1494 N N . PRO A 1 190 ? 36.287 6.873 -33.565 1.00 87.31 190 PRO A N 1
ATOM 1495 C CA . PRO A 1 190 ? 37.422 6.184 -34.186 1.00 87.31 190 PRO A CA 1
ATOM 1496 C C . PRO A 1 190 ? 37.829 6.787 -35.538 1.00 87.31 190 PRO A C 1
ATOM 1498 O O . PRO A 1 190 ? 39.015 6.830 -35.872 1.00 87.31 190 PRO A O 1
ATOM 1501 N N . GLY A 1 191 ? 36.853 7.269 -36.316 1.00 86.62 191 GLY A N 1
ATOM 1502 C CA . GLY A 1 191 ? 37.088 7.903 -37.615 1.00 86.62 191 GLY A CA 1
ATOM 1503 C C . GLY A 1 191 ? 37.804 9.249 -37.492 1.00 86.62 191 GLY A C 1
ATOM 1504 O O . GLY A 1 191 ? 38.737 9.524 -38.241 1.00 86.62 191 GLY A O 1
ATOM 1505 N N . THR A 1 192 ? 37.429 10.071 -36.510 1.00 89.88 192 THR A N 1
ATOM 1506 C CA . THR A 1 192 ? 38.119 11.340 -36.236 1.00 89.88 192 THR A CA 1
ATOM 1507 C C . THR A 1 192 ? 39.506 11.114 -35.643 1.00 89.88 192 THR A C 1
ATOM 1509 O O . THR A 1 192 ? 40.447 11.799 -36.028 1.00 89.88 192 THR A O 1
ATOM 1512 N N . PHE A 1 193 ? 39.669 10.122 -34.761 1.00 88.62 193 PHE A N 1
ATOM 1513 C CA . PHE A 1 193 ? 40.976 9.765 -34.207 1.00 88.62 193 PHE A CA 1
ATOM 1514 C C . PHE A 1 193 ? 41.968 9.343 -35.297 1.00 88.62 193 PHE A C 1
ATOM 1516 O O . PHE A 1 193 ? 43.081 9.861 -35.362 1.00 88.62 193 PHE A O 1
ATOM 1523 N N . THR A 1 194 ? 41.550 8.447 -36.191 1.00 87.19 194 THR A N 1
ATOM 1524 C CA . THR A 1 194 ? 42.380 8.013 -37.323 1.00 87.19 194 THR A CA 1
ATOM 1525 C C . THR A 1 194 ? 42.639 9.151 -38.309 1.00 87.19 194 THR A C 1
ATOM 1527 O O . THR A 1 194 ? 43.779 9.319 -38.721 1.00 87.19 194 THR A O 1
ATOM 1530 N N . ALA A 1 195 ? 41.655 9.999 -38.628 1.00 86.62 195 ALA A N 1
ATOM 1531 C CA . ALA A 1 195 ? 41.878 11.173 -39.478 1.00 86.62 195 ALA A CA 1
ATOM 1532 C C . ALA A 1 195 ? 42.965 12.109 -38.912 1.00 86.62 195 ALA A C 1
ATOM 1534 O O . ALA A 1 195 ? 43.855 12.536 -39.644 1.00 86.62 195 ALA A O 1
ATOM 1535 N N . THR A 1 196 ? 42.948 12.366 -37.601 1.00 88.00 196 THR A N 1
ATOM 1536 C CA . THR A 1 196 ? 43.973 13.183 -36.937 1.00 88.00 196 THR A CA 1
ATOM 1537 C C . THR A 1 196 ? 45.344 12.510 -36.958 1.00 88.00 196 THR A C 1
ATOM 1539 O O . THR A 1 196 ? 46.333 13.175 -37.250 1.00 88.00 196 THR A O 1
ATOM 1542 N N . LEU A 1 197 ? 45.426 11.198 -36.695 1.00 84.56 197 LEU A N 1
ATOM 1543 C CA . LEU A 1 197 ? 46.699 10.465 -36.726 1.00 84.56 197 LEU A CA 1
ATOM 1544 C C . LEU A 1 197 ? 47.359 10.482 -38.110 1.00 84.56 197 LEU A C 1
ATOM 1546 O O . LEU A 1 197 ? 48.579 10.606 -38.194 1.00 84.56 197 LEU A O 1
ATOM 1550 N N . PHE A 1 198 ? 46.559 10.383 -39.174 1.00 79.00 198 PHE A N 1
ATOM 1551 C CA . PHE A 1 198 ? 47.036 10.424 -40.559 1.00 79.00 198 PHE A CA 1
ATOM 1552 C C . PHE A 1 198 ? 47.340 11.847 -41.046 1.00 79.00 198 PHE A C 1
ATOM 1554 O O . PHE A 1 198 ? 48.115 12.006 -41.980 1.00 79.00 198 PHE A O 1
ATOM 1561 N N . SER A 1 199 ? 46.773 12.877 -40.409 1.00 81.75 199 SER A N 1
ATOM 1562 C CA . SER A 1 199 ? 47.087 14.284 -40.697 1.00 81.75 199 SER A CA 1
ATOM 1563 C C . SER A 1 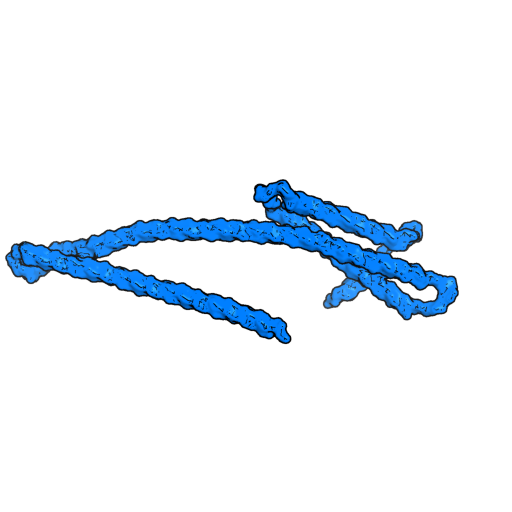199 ? 48.413 14.746 -40.081 1.00 81.75 199 SER A C 1
ATOM 1565 O O . SER A 1 199 ? 48.832 15.882 -40.309 1.00 81.75 199 SER A O 1
ATOM 1567 N N . MET A 1 200 ? 49.053 13.918 -39.256 1.00 82.81 200 MET A N 1
ATOM 1568 C CA . MET A 1 200 ? 50.326 14.259 -38.637 1.00 82.81 200 MET A CA 1
ATOM 1569 C C . MET A 1 200 ? 51.507 13.847 -39.553 1.00 82.81 200 MET A C 1
ATOM 1571 O O . MET A 1 200 ? 51.493 12.739 -40.093 1.00 82.81 200 MET A O 1
ATOM 1575 N N . PRO A 1 201 ? 52.586 14.654 -39.646 1.00 72.44 201 PRO A N 1
ATOM 1576 C CA . PRO A 1 201 ? 53.695 14.438 -40.596 1.00 72.44 201 PRO A CA 1
ATOM 1577 C C . PRO A 1 201 ? 54.449 13.107 -40.437 1.00 72.44 201 PRO A C 1
ATOM 1579 O O . PRO A 1 201 ? 54.975 12.560 -41.398 1.00 72.44 201 PRO A O 1
ATOM 1582 N N . TRP A 1 202 ? 54.488 12.554 -39.221 1.00 67.31 202 TRP A N 1
ATOM 1583 C CA . TRP A 1 202 ? 55.151 11.279 -38.907 1.00 67.31 202 TRP A CA 1
ATOM 1584 C C . TRP A 1 202 ? 54.607 10.069 -39.689 1.00 67.31 202 TRP A C 1
ATOM 1586 O O . TRP A 1 202 ? 55.332 9.096 -39.881 1.00 67.31 202 TRP A O 1
ATOM 1596 N N . PHE A 1 203 ? 53.344 10.099 -40.133 1.00 68.00 203 PHE A N 1
ATOM 1597 C CA . PHE A 1 203 ? 52.733 8.973 -40.842 1.00 68.00 203 PHE A CA 1
ATOM 1598 C C . PHE A 1 203 ? 53.062 8.973 -42.347 1.00 68.00 203 PHE A C 1
ATOM 1600 O O . PHE A 1 203 ? 53.109 7.909 -42.967 1.00 68.00 203 PHE A O 1
ATOM 1607 N N . GLU A 1 204 ? 53.344 10.141 -42.938 1.00 67.38 204 GLU A N 1
ATOM 1608 C CA . GLU A 1 204 ? 53.808 10.243 -44.330 1.00 67.38 204 GLU A CA 1
ATOM 1609 C C . GLU A 1 204 ? 55.164 9.550 -44.528 1.00 67.38 204 GLU A C 1
ATOM 1611 O O . GLU A 1 204 ? 55.363 8.874 -45.539 1.00 67.38 204 GLU A O 1
ATOM 1616 N N . ASP A 1 205 ? 56.044 9.647 -43.529 1.00 66.06 205 ASP A N 1
ATOM 1617 C CA . ASP A 1 205 ? 57.396 9.077 -43.542 1.00 66.06 205 ASP A CA 1
ATOM 1618 C C . ASP A 1 205 ? 57.386 7.538 -43.398 1.00 66.06 205 ASP A C 1
ATOM 1620 O O . ASP A 1 205 ? 58.173 6.821 -44.015 1.00 66.06 205 ASP A O 1
ATOM 1624 N N . LEU A 1 206 ? 56.416 6.994 -42.649 1.00 62.84 206 LEU A N 1
ATOM 1625 C CA . LEU A 1 206 ? 56.287 5.556 -42.371 1.00 62.84 206 LEU A CA 1
ATOM 1626 C C . LEU A 1 206 ? 55.750 4.736 -43.562 1.00 62.84 206 LEU A C 1
ATOM 1628 O O . LEU A 1 206 ? 55.971 3.527 -43.639 1.00 62.84 206 LEU A O 1
ATOM 1632 N N . ALA A 1 207 ? 55.012 5.368 -44.479 1.00 60.62 207 ALA A N 1
ATOM 1633 C CA . ALA A 1 207 ? 54.302 4.690 -45.568 1.00 60.62 207 ALA A CA 1
ATOM 1634 C C . ALA A 1 207 ? 55.070 4.645 -46.905 1.00 60.62 207 ALA A C 1
ATOM 1636 O O . ALA A 1 207 ? 54.538 4.123 -47.885 1.00 60.62 207 ALA A O 1
ATOM 1637 N N . GLY A 1 208 ? 56.309 5.149 -46.944 1.00 56.06 208 GLY A N 1
ATOM 1638 C CA . GLY A 1 208 ? 57.203 5.067 -48.101 1.00 56.06 208 GLY A CA 1
ATOM 1639 C C . GLY A 1 208 ? 56.790 5.974 -49.267 1.00 56.06 208 GLY A C 1
ATOM 1640 O O . GLY A 1 208 ? 55.991 5.587 -50.119 1.00 56.06 208 GLY A O 1
ATOM 1641 N N . ASN A 1 209 ? 57.391 7.166 -49.334 1.00 56.16 209 ASN A N 1
ATOM 1642 C CA . ASN A 1 209 ? 57.436 8.044 -50.514 1.00 56.16 209 ASN A CA 1
ATOM 1643 C C . ASN A 1 209 ? 56.098 8.254 -51.263 1.00 56.16 209 ASN A C 1
ATOM 1645 O O . ASN A 1 209 ? 55.992 7.991 -52.461 1.00 56.16 209 ASN A O 1
ATOM 1649 N N . GLY A 1 210 ? 55.075 8.779 -50.583 1.00 60.44 210 GLY A N 1
ATOM 1650 C CA . GLY A 1 210 ? 53.952 9.459 -51.253 1.00 60.44 210 GLY A CA 1
ATOM 1651 C C . GLY A 1 210 ? 53.010 8.580 -52.086 1.00 60.44 210 GLY A C 1
ATOM 1652 O O . GLY A 1 210 ? 52.235 9.104 -52.889 1.00 60.44 210 GLY A O 1
ATOM 1653 N N . ASN A 1 211 ? 53.030 7.252 -51.918 1.00 69.31 211 ASN A N 1
ATOM 1654 C CA . ASN A 1 211 ? 52.099 6.376 -52.627 1.00 69.31 211 ASN A CA 1
ATOM 1655 C C . ASN A 1 211 ? 50.706 6.399 -51.964 1.00 69.31 211 ASN A C 1
ATOM 1657 O O . ASN A 1 211 ? 50.359 5.532 -51.153 1.00 69.31 211 ASN A O 1
ATOM 1661 N N . ALA A 1 212 ? 49.897 7.396 -52.335 1.00 70.75 212 ALA A N 1
ATOM 1662 C CA . ALA A 1 212 ? 48.567 7.674 -51.779 1.00 70.75 212 ALA A CA 1
ATOM 1663 C C . ALA A 1 212 ? 47.638 6.441 -51.738 1.00 70.75 212 ALA A C 1
ATOM 1665 O O . ALA A 1 212 ? 46.823 6.287 -50.830 1.00 70.75 212 ALA A O 1
ATOM 1666 N N . THR A 1 213 ? 47.795 5.504 -52.678 1.00 76.00 213 THR A N 1
ATOM 1667 C CA . THR A 1 213 ? 46.989 4.274 -52.746 1.00 76.00 213 THR A CA 1
ATOM 1668 C C . THR A 1 213 ? 47.213 3.346 -51.545 1.00 76.00 213 THR A C 1
ATOM 1670 O O . THR A 1 213 ? 46.276 2.702 -51.070 1.00 76.00 213 THR A O 1
ATOM 1673 N N . ILE A 1 214 ? 48.448 3.259 -51.040 1.00 78.00 214 ILE A N 1
ATOM 1674 C CA . ILE A 1 214 ? 48.801 2.385 -49.912 1.00 78.00 214 ILE A CA 1
ATOM 1675 C C . ILE A 1 214 ? 48.337 3.025 -48.600 1.00 78.00 214 ILE A C 1
ATOM 1677 O O . ILE A 1 214 ? 47.705 2.354 -47.785 1.00 78.00 214 ILE A O 1
ATOM 1681 N N . GLN A 1 215 ? 48.552 4.333 -48.439 1.00 76.12 215 GLN A N 1
ATOM 1682 C CA . GLN A 1 215 ? 48.092 5.096 -47.274 1.00 76.12 215 GLN A CA 1
ATOM 1683 C C . GLN A 1 215 ? 46.566 5.034 -47.114 1.00 76.12 215 GLN A C 1
ATOM 1685 O O . GLN A 1 215 ? 46.077 4.747 -46.023 1.00 76.12 215 GLN A O 1
ATOM 1690 N N . MET A 1 216 ? 45.810 5.179 -48.209 1.00 78.31 216 MET A N 1
ATOM 1691 C CA . MET A 1 216 ? 44.346 5.058 -48.198 1.00 78.31 216 MET A CA 1
ATOM 1692 C C . MET A 1 216 ? 43.871 3.646 -47.821 1.00 78.31 216 MET A C 1
ATOM 1694 O O . MET A 1 216 ? 42.884 3.492 -47.096 1.00 78.31 216 MET A O 1
ATOM 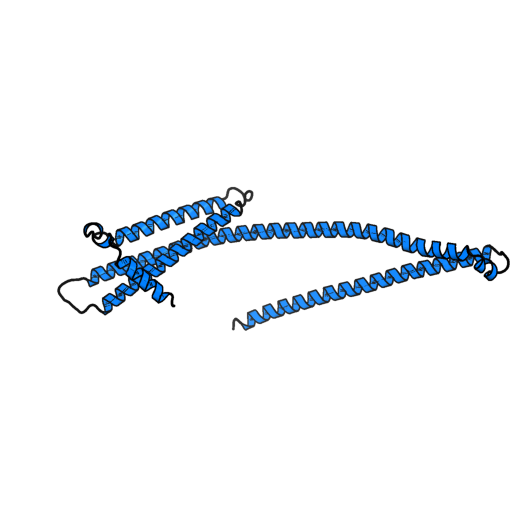1698 N N . LYS A 1 217 ? 44.584 2.597 -48.257 1.00 82.31 217 LYS A N 1
ATOM 1699 C CA . LYS A 1 217 ? 44.285 1.209 -47.862 1.00 82.31 217 LYS A CA 1
ATOM 1700 C C . LYS A 1 217 ? 44.539 0.971 -46.375 1.00 82.31 217 LYS A C 1
ATOM 1702 O O . LYS A 1 217 ? 43.683 0.395 -45.706 1.00 82.31 217 LYS A O 1
ATOM 1707 N N . VAL A 1 218 ? 45.675 1.431 -45.851 1.00 82.56 218 VAL A N 1
ATOM 1708 C CA . VAL A 1 218 ? 46.021 1.283 -44.427 1.00 82.56 218 VAL A CA 1
ATOM 1709 C C . VAL A 1 218 ? 45.054 2.078 -43.547 1.00 82.56 218 VAL A C 1
ATOM 1711 O O . VAL A 1 218 ? 44.550 1.534 -42.567 1.00 82.56 218 VAL A O 1
ATOM 1714 N N . TYR A 1 219 ? 44.709 3.308 -43.942 1.00 83.44 219 TYR A N 1
ATOM 1715 C CA . TYR A 1 219 ? 43.682 4.128 -43.290 1.00 83.44 219 TYR A CA 1
ATOM 1716 C C . TYR A 1 219 ? 42.344 3.394 -43.188 1.00 83.44 219 TYR A C 1
ATOM 1718 O O . TYR A 1 219 ? 41.762 3.284 -42.106 1.00 83.44 219 TYR A O 1
ATOM 1726 N N . THR A 1 220 ? 41.880 2.840 -44.308 1.00 84.12 220 THR A N 1
ATOM 1727 C CA . THR A 1 220 ? 40.583 2.161 -44.378 1.00 84.12 220 THR A CA 1
ATOM 1728 C C . THR A 1 220 ? 40.560 0.913 -43.493 1.00 84.12 220 THR A C 1
ATOM 1730 O O . THR A 1 220 ? 39.617 0.718 -42.728 1.00 84.12 220 THR A O 1
ATOM 1733 N N . ILE A 1 221 ? 41.611 0.088 -43.536 1.00 89.56 221 ILE A N 1
ATOM 1734 C CA . ILE A 1 221 ? 41.695 -1.144 -42.736 1.00 89.56 221 ILE A CA 1
ATOM 1735 C C . ILE A 1 221 ? 41.771 -0.821 -41.239 1.00 89.56 221 ILE A C 1
ATOM 1737 O O . ILE A 1 221 ? 41.049 -1.424 -40.442 1.00 89.56 221 ILE A O 1
ATOM 1741 N N . LEU A 1 222 ? 42.605 0.149 -40.854 1.00 88.62 222 LEU A N 1
ATOM 1742 C CA . LEU A 1 222 ? 42.798 0.521 -39.455 1.00 88.62 222 LEU A CA 1
ATOM 1743 C C . LEU A 1 222 ? 41.524 1.122 -38.851 1.00 88.62 222 LEU A C 1
ATOM 1745 O O . LEU A 1 222 ? 41.121 0.735 -37.755 1.00 88.62 222 LEU A O 1
ATOM 1749 N N . THR A 1 223 ? 40.853 2.009 -39.587 1.00 88.44 223 THR A N 1
ATOM 1750 C CA . THR A 1 223 ? 39.597 2.635 -39.150 1.00 88.44 223 THR A CA 1
ATOM 1751 C C . THR A 1 223 ? 38.494 1.598 -38.957 1.00 88.44 223 THR A C 1
ATOM 1753 O O . THR A 1 223 ? 37.831 1.591 -37.921 1.00 88.44 223 THR A O 1
ATOM 1756 N N . VAL A 1 224 ? 38.326 0.669 -39.906 1.00 90.62 224 VAL A N 1
ATOM 1757 C CA . VAL A 1 224 ? 37.329 -0.410 -39.795 1.00 90.62 224 VAL A CA 1
ATOM 1758 C C . VAL A 1 224 ? 37.623 -1.317 -38.598 1.00 90.62 224 VAL A C 1
ATOM 1760 O O . VAL A 1 224 ? 36.700 -1.664 -37.858 1.00 90.62 224 VAL A O 1
ATOM 1763 N N . LEU A 1 225 ? 38.893 -1.664 -38.363 1.00 93.00 225 LEU A N 1
ATOM 1764 C CA . LEU A 1 225 ? 39.297 -2.500 -37.231 1.00 93.00 225 LEU A CA 1
ATOM 1765 C C . LEU A 1 225 ? 39.021 -1.814 -35.884 1.00 93.00 225 LEU A C 1
ATOM 1767 O O . LEU A 1 225 ? 38.469 -2.437 -34.977 1.00 93.00 225 LEU A O 1
ATOM 1771 N N . LEU A 1 226 ? 39.351 -0.526 -35.761 1.00 90.19 226 LEU A N 1
ATOM 1772 C CA . LEU A 1 226 ? 39.097 0.266 -34.555 1.00 90.19 226 LEU A CA 1
ATOM 1773 C C . LEU A 1 226 ? 37.598 0.419 -34.275 1.00 90.19 226 LEU A C 1
ATOM 1775 O O . LEU A 1 226 ? 37.159 0.178 -33.149 1.00 90.19 226 LEU A O 1
ATOM 1779 N N . THR A 1 227 ? 36.794 0.740 -35.290 1.00 92.00 227 THR A N 1
ATOM 1780 C CA . THR A 1 227 ? 35.334 0.838 -35.142 1.00 92.00 227 THR A CA 1
ATOM 1781 C C . THR A 1 227 ? 34.719 -0.512 -34.757 1.00 92.00 227 THR A C 1
ATOM 1783 O O . THR A 1 227 ? 33.866 -0.575 -33.868 1.00 92.00 227 THR A O 1
ATOM 1786 N N . ALA A 1 228 ? 35.192 -1.617 -35.345 1.00 92.81 228 ALA A N 1
ATOM 1787 C CA . ALA A 1 228 ? 34.780 -2.963 -34.948 1.00 92.81 228 ALA A CA 1
ATOM 1788 C C . ALA A 1 228 ? 35.169 -3.282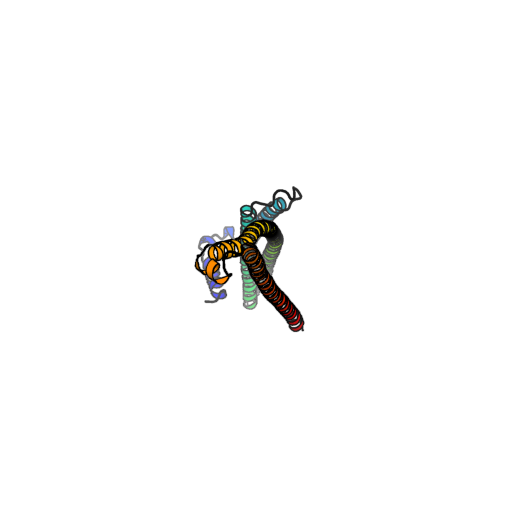 -33.491 1.00 92.81 228 ALA A C 1
ATOM 1790 O O . ALA A 1 228 ? 34.372 -3.868 -32.752 1.00 92.81 228 ALA A O 1
ATOM 1791 N N . GLY A 1 229 ? 36.352 -2.848 -33.048 1.00 94.25 229 GLY A N 1
ATOM 1792 C CA . GLY A 1 229 ? 36.815 -2.958 -31.663 1.00 94.25 229 GLY A CA 1
ATOM 1793 C C . GLY A 1 229 ? 35.906 -2.230 -30.667 1.00 94.25 229 GLY A C 1
ATOM 1794 O O . GLY A 1 229 ? 35.452 -2.825 -29.691 1.00 94.25 229 GLY A O 1
ATOM 1795 N N . VAL A 1 230 ? 35.554 -0.970 -30.939 1.00 92.62 230 VAL A N 1
ATOM 1796 C CA . VAL A 1 230 ? 34.676 -0.174 -30.060 1.00 92.62 230 VAL A CA 1
ATOM 1797 C C . VAL A 1 230 ? 33.263 -0.764 -29.986 1.00 92.62 230 VAL A C 1
ATOM 1799 O O . VAL A 1 230 ? 32.721 -0.947 -28.893 1.00 92.62 230 VAL A O 1
ATOM 1802 N N . ILE A 1 231 ? 32.675 -1.136 -31.130 1.00 91.44 231 ILE A N 1
ATOM 1803 C CA . ILE A 1 231 ? 31.328 -1.728 -31.175 1.00 91.44 231 ILE A CA 1
ATOM 1804 C C . ILE A 1 231 ? 31.303 -3.093 -30.476 1.00 91.44 231 ILE A C 1
ATOM 1806 O O . ILE A 1 231 ? 30.357 -3.396 -29.742 1.00 91.44 231 ILE A O 1
ATOM 1810 N N . SER A 1 232 ? 32.322 -3.933 -30.688 1.00 92.88 232 SER A N 1
ATOM 1811 C CA . SER A 1 232 ? 32.413 -5.242 -30.030 1.00 92.88 232 SER A CA 1
ATOM 1812 C C . SER A 1 232 ? 32.578 -5.100 -28.517 1.00 92.88 232 SER A C 1
ATOM 1814 O O . SER A 1 232 ? 31.838 -5.751 -27.777 1.00 92.88 232 SER A O 1
ATOM 1816 N N . GLY A 1 233 ? 33.434 -4.183 -28.053 1.00 93.44 233 GLY A N 1
ATOM 1817 C CA . GLY A 1 233 ? 33.580 -3.842 -26.637 1.00 93.44 233 GLY A CA 1
ATOM 1818 C C . GLY A 1 233 ? 32.260 -3.395 -26.002 1.00 93.44 233 GLY A C 1
ATOM 1819 O O . GLY A 1 233 ? 31.854 -3.939 -24.972 1.00 93.44 233 GLY A O 1
ATOM 1820 N N . TRP A 1 234 ? 31.524 -2.490 -26.655 1.00 91.44 234 TRP A N 1
ATOM 1821 C CA . TRP A 1 234 ? 30.200 -2.057 -26.197 1.00 91.44 234 TRP A CA 1
ATOM 1822 C C . TRP A 1 234 ? 29.190 -3.209 -26.136 1.00 91.44 234 TRP A C 1
ATOM 1824 O O . TRP A 1 234 ? 28.503 -3.391 -25.129 1.00 91.44 234 TRP A O 1
ATOM 1834 N N . ARG A 1 235 ? 29.115 -4.041 -27.184 1.00 91.31 235 ARG A N 1
ATOM 1835 C CA . ARG A 1 235 ? 28.200 -5.193 -27.207 1.00 91.31 235 ARG A CA 1
ATOM 1836 C C . ARG A 1 235 ? 28.511 -6.198 -26.103 1.00 91.31 235 ARG A C 1
ATOM 1838 O O . ARG A 1 235 ? 27.579 -6.718 -25.487 1.00 91.31 235 ARG A O 1
ATOM 1845 N N . VAL A 1 236 ? 29.790 -6.471 -25.848 1.00 94.75 236 VAL A N 1
ATOM 1846 C CA . VAL A 1 236 ? 30.231 -7.349 -24.756 1.00 94.75 236 VAL A CA 1
ATOM 1847 C C . VAL A 1 236 ? 29.864 -6.738 -23.404 1.00 94.75 236 VAL A C 1
ATOM 1849 O O . VAL A 1 236 ? 29.262 -7.424 -22.578 1.00 94.75 236 VAL A O 1
ATOM 1852 N N . TRP A 1 237 ? 30.119 -5.445 -23.203 1.00 92.62 237 TRP A N 1
ATOM 1853 C CA . TRP A 1 237 ? 29.746 -4.728 -21.983 1.00 92.62 237 TRP A CA 1
ATOM 1854 C C . TRP A 1 237 ? 28.236 -4.780 -21.710 1.00 92.62 237 TRP A C 1
ATOM 1856 O O . TRP A 1 237 ? 27.812 -5.179 -20.622 1.00 92.62 237 TRP A O 1
ATOM 1866 N N . CYS A 1 238 ? 27.405 -4.478 -22.713 1.00 90.06 238 CYS A N 1
ATOM 1867 C CA . CYS A 1 238 ? 25.949 -4.589 -22.610 1.00 90.06 238 CYS A CA 1
ATOM 1868 C C . CYS A 1 238 ? 25.503 -6.021 -22.289 1.00 90.06 238 CYS A C 1
ATOM 1870 O O . CYS A 1 238 ? 24.651 -6.216 -21.422 1.00 90.06 238 CYS A O 1
ATOM 1872 N N . ARG A 1 239 ? 26.091 -7.033 -22.943 1.00 91.75 239 ARG A N 1
ATOM 1873 C CA . ARG A 1 239 ? 25.794 -8.455 -22.688 1.00 91.75 239 ARG A CA 1
ATOM 1874 C C . ARG A 1 239 ? 26.130 -8.861 -21.254 1.00 91.75 239 ARG A C 1
ATOM 1876 O O . ARG A 1 239 ? 25.319 -9.529 -20.616 1.00 91.75 239 ARG A O 1
ATOM 1883 N N . ILE A 1 240 ? 27.289 -8.452 -20.739 1.00 92.94 240 ILE A N 1
ATOM 1884 C CA . ILE A 1 240 ? 27.708 -8.745 -19.362 1.00 92.94 240 ILE A CA 1
ATOM 1885 C C . ILE A 1 240 ? 26.764 -8.065 -18.368 1.00 92.94 240 ILE A C 1
ATOM 1887 O O . ILE A 1 240 ? 26.266 -8.720 -17.452 1.00 92.94 240 ILE A O 1
ATOM 1891 N N . ARG A 1 241 ? 26.455 -6.779 -18.572 1.00 91.25 241 ARG A N 1
ATOM 1892 C CA . ARG A 1 241 ? 25.552 -6.028 -17.688 1.00 91.25 241 ARG A CA 1
ATOM 1893 C C . ARG A 1 241 ? 24.138 -6.612 -17.680 1.00 91.25 241 ARG A C 1
ATOM 1895 O O . ARG A 1 241 ? 23.519 -6.705 -16.624 1.00 91.25 241 ARG A O 1
ATOM 1902 N N . HIS A 1 242 ? 23.648 -7.057 -18.835 1.00 90.31 242 HIS A N 1
ATOM 1903 C CA . HIS A 1 242 ? 22.343 -7.701 -18.941 1.00 90.31 242 HIS A CA 1
ATOM 1904 C C . HIS A 1 242 ? 22.296 -9.045 -18.202 1.00 90.31 242 HIS A C 1
ATOM 1906 O O . HIS A 1 242 ? 21.310 -9.340 -17.531 1.00 90.31 242 HIS A O 1
ATOM 1912 N N . LYS A 1 243 ? 23.362 -9.855 -18.292 1.00 91.44 243 LYS A N 1
ATOM 1913 C CA . LYS A 1 243 ? 23.455 -11.122 -17.550 1.00 91.44 243 LYS A CA 1
ATOM 1914 C C . LYS A 1 243 ? 23.448 -10.895 -16.038 1.00 91.44 243 LYS A C 1
ATOM 1916 O O . LYS A 1 243 ? 22.678 -11.560 -15.356 1.00 91.44 243 LYS A O 1
ATOM 1921 N N . ARG A 1 244 ? 24.234 -9.933 -15.537 1.00 90.69 244 ARG A N 1
ATOM 1922 C CA . ARG A 1 244 ? 24.281 -9.591 -14.102 1.00 90.69 244 ARG A CA 1
ATOM 1923 C C . ARG A 1 244 ? 22.912 -9.158 -13.573 1.00 90.69 244 ARG A C 1
ATOM 1925 O O . ARG A 1 244 ? 22.423 -9.738 -12.613 1.00 90.69 244 ARG A O 1
ATOM 1932 N N . ARG A 1 245 ? 22.236 -8.246 -14.280 1.00 89.31 245 ARG A N 1
ATOM 1933 C CA . ARG A 1 245 ? 20.886 -7.790 -13.908 1.00 89.31 245 ARG A CA 1
ATOM 1934 C C . ARG A 1 245 ? 19.863 -8.931 -13.885 1.00 89.31 245 ARG A C 1
ATOM 1936 O O . ARG A 1 245 ? 19.053 -9.011 -12.972 1.00 89.31 245 ARG A O 1
ATOM 1943 N N . ASN A 1 246 ? 19.896 -9.830 -14.870 1.00 90.81 246 ASN A N 1
ATOM 1944 C CA . ASN A 1 246 ? 18.979 -10.974 -14.892 1.00 90.81 246 ASN A CA 1
ATOM 1945 C C . ASN A 1 246 ? 19.262 -11.974 -13.763 1.00 90.81 246 ASN A C 1
ATOM 1947 O O . ASN A 1 246 ? 18.322 -12.563 -13.235 1.00 90.81 246 ASN A O 1
ATOM 1951 N N . GLN A 1 247 ? 20.530 -12.169 -13.393 1.00 91.31 247 GLN A N 1
ATOM 1952 C CA . GLN A 1 247 ? 20.909 -13.021 -12.264 1.00 91.31 247 GLN A CA 1
ATOM 1953 C C . GLN A 1 247 ? 20.410 -12.441 -10.938 1.00 91.31 247 GLN A C 1
ATOM 1955 O O . GLN A 1 247 ? 19.814 -13.170 -10.154 1.00 91.31 247 GLN A O 1
ATOM 1960 N N . GLU A 1 248 ? 20.571 -11.133 -10.727 1.00 90.56 248 GLU A N 1
ATOM 1961 C CA . GLU A 1 248 ? 20.055 -10.428 -9.546 1.00 90.56 248 GLU A CA 1
ATOM 1962 C C . GLU A 1 248 ? 18.527 -10.541 -9.434 1.00 90.56 248 GLU A C 1
ATOM 1964 O O . GLU A 1 248 ? 18.013 -10.879 -8.370 1.00 90.56 248 GLU A O 1
ATOM 1969 N N . ILE A 1 249 ? 17.797 -10.335 -10.537 1.00 91.31 249 ILE A N 1
ATOM 1970 C CA . ILE A 1 249 ? 16.330 -10.475 -10.565 1.00 91.31 249 ILE A CA 1
ATOM 1971 C C . ILE A 1 249 ? 15.910 -11.917 -10.256 1.00 91.31 249 ILE A C 1
ATOM 1973 O O . ILE A 1 249 ? 14.988 -12.139 -9.474 1.00 91.31 249 ILE A O 1
ATOM 1977 N N . SER A 1 250 ? 16.592 -12.904 -10.842 1.00 88.31 250 SER A N 1
ATOM 1978 C CA . SER A 1 250 ? 16.275 -14.322 -10.617 1.00 88.31 250 SER A CA 1
ATOM 1979 C C . SER A 1 250 ? 16.520 -14.720 -9.158 1.00 88.31 250 SER A C 1
ATOM 1981 O O . SER A 1 250 ? 15.659 -15.337 -8.540 1.00 88.31 250 SER A O 1
ATOM 1983 N N . ALA A 1 251 ? 17.633 -14.272 -8.571 1.00 90.50 251 ALA A N 1
ATOM 1984 C CA . ALA A 1 251 ? 17.953 -14.515 -7.167 1.00 90.50 251 ALA A CA 1
ATOM 1985 C C . ALA A 1 251 ? 16.946 -13.862 -6.202 1.00 90.50 251 ALA A C 1
ATOM 1987 O O . ALA A 1 251 ? 16.638 -14.428 -5.153 1.00 90.50 251 ALA A O 1
ATOM 1988 N N . GLN A 1 252 ? 16.405 -12.687 -6.542 1.00 89.50 252 GLN A N 1
ATOM 1989 C CA . GLN A 1 252 ? 15.334 -12.059 -5.759 1.00 89.50 252 GLN A CA 1
ATOM 1990 C C . GLN A 1 252 ? 14.028 -12.857 -5.835 1.00 89.50 252 GLN A C 1
ATOM 1992 O O . GLN A 1 252 ? 13.371 -13.045 -4.815 1.00 89.50 252 GLN A O 1
ATOM 1997 N N . ILE A 1 253 ? 13.661 -13.356 -7.019 1.00 90.50 253 ILE A N 1
ATOM 1998 C CA . ILE A 1 253 ? 12.465 -14.191 -7.199 1.00 90.50 253 ILE A CA 1
ATOM 1999 C C . ILE A 1 253 ? 12.582 -15.483 -6.386 1.00 90.50 253 ILE A C 1
ATOM 2001 O O . ILE A 1 253 ? 11.614 -15.885 -5.742 1.00 90.50 253 ILE A O 1
ATOM 2005 N N . ASP A 1 254 ? 13.753 -16.118 -6.397 1.00 91.44 254 ASP A N 1
ATOM 2006 C CA . ASP A 1 254 ? 13.981 -17.357 -5.657 1.00 91.44 254 ASP A CA 1
ATOM 2007 C C . ASP A 1 254 ? 13.934 -17.125 -4.142 1.00 91.44 254 ASP A C 1
ATOM 2009 O O . ASP A 1 254 ? 13.227 -17.854 -3.450 1.00 91.44 254 ASP A O 1
ATOM 2013 N N . ASN A 1 255 ? 14.567 -16.064 -3.626 1.00 91.50 255 ASN A N 1
ATOM 2014 C CA . ASN A 1 255 ? 14.441 -15.692 -2.210 1.00 91.50 255 ASN A CA 1
ATOM 2015 C C . ASN A 1 255 ? 12.983 -15.433 -1.807 1.00 91.50 255 ASN A C 1
ATOM 2017 O O . ASN A 1 255 ? 12.515 -15.980 -0.814 1.00 91.50 255 ASN A O 1
ATOM 2021 N N . ASN A 1 256 ? 12.231 -14.679 -2.612 1.00 92.06 256 ASN A N 1
ATOM 2022 C CA . ASN A 1 256 ? 10.835 -14.360 -2.306 1.00 92.06 256 ASN A CA 1
ATOM 2023 C C . ASN A 1 256 ? 9.938 -15.620 -2.310 1.00 92.06 256 ASN A C 1
ATOM 2025 O O . ASN A 1 256 ? 9.016 -15.757 -1.507 1.00 92.06 256 ASN A O 1
ATOM 2029 N N . LYS A 1 257 ? 10.233 -16.600 -3.178 1.00 88.25 257 LYS A N 1
ATOM 2030 C CA . LYS A 1 257 ? 9.567 -17.916 -3.163 1.00 88.25 257 LYS A CA 1
ATOM 2031 C C . LYS A 1 257 ? 9.910 -18.733 -1.917 1.00 88.25 257 LYS A C 1
ATOM 2033 O O . LYS A 1 257 ? 9.022 -19.393 -1.377 1.00 88.25 257 LYS A O 1
ATOM 2038 N N . LEU A 1 258 ? 11.169 -18.711 -1.476 1.00 88.19 258 LEU A N 1
ATOM 2039 C CA . LEU A 1 258 ? 11.605 -19.400 -0.258 1.00 88.19 258 LEU A CA 1
ATOM 2040 C C . LEU A 1 258 ? 10.919 -18.808 0.981 1.00 88.19 258 LEU A C 1
ATOM 2042 O O . LEU A 1 258 ? 10.401 -19.562 1.803 1.00 88.19 258 LEU A O 1
ATOM 2046 N N . GLU A 1 259 ? 10.829 -17.479 1.072 1.00 86.50 259 GLU A N 1
ATOM 2047 C CA . GLU A 1 259 ? 10.105 -16.783 2.142 1.00 86.50 259 GLU A CA 1
ATOM 2048 C C . GLU A 1 259 ? 8.609 -17.135 2.145 1.00 86.50 259 GLU A C 1
ATOM 2050 O O . GLU A 1 259 ? 8.059 -17.495 3.187 1.00 86.50 259 GLU A O 1
ATOM 2055 N N . ALA A 1 260 ? 7.952 -17.132 0.980 1.00 83.94 260 ALA A N 1
ATOM 2056 C CA . ALA A 1 260 ? 6.547 -17.530 0.866 1.00 83.94 260 ALA A CA 1
ATOM 2057 C C . ALA A 1 260 ? 6.307 -18.998 1.279 1.00 83.94 260 ALA A C 1
ATOM 2059 O O . ALA A 1 260 ? 5.300 -19.311 1.920 1.00 83.94 260 ALA A O 1
ATOM 2060 N N . GLY A 1 261 ? 7.236 -19.900 0.942 1.00 84.50 261 GLY A N 1
ATOM 2061 C CA . GLY A 1 261 ? 7.199 -21.301 1.366 1.00 84.50 261 GLY A CA 1
ATOM 2062 C C . GLY A 1 261 ? 7.375 -21.471 2.877 1.00 84.50 261 GLY A C 1
ATOM 2063 O O . GLY A 1 261 ? 6.632 -22.233 3.496 1.00 84.50 261 GLY A O 1
ATOM 2064 N N . ALA A 1 262 ? 8.299 -20.723 3.484 1.00 82.38 262 ALA A N 1
ATOM 2065 C CA . ALA A 1 262 ? 8.540 -20.743 4.926 1.00 82.38 262 ALA A CA 1
ATOM 2066 C C . ALA A 1 262 ? 7.336 -20.220 5.727 1.00 82.38 262 ALA A C 1
ATOM 2068 O O . ALA A 1 262 ? 6.962 -20.821 6.732 1.00 82.38 262 ALA A O 1
ATOM 2069 N N . ILE A 1 263 ? 6.678 -19.154 5.254 1.00 78.44 263 ILE A N 1
ATOM 2070 C CA . ILE A 1 263 ? 5.446 -18.635 5.869 1.00 78.44 263 ILE A CA 1
ATOM 2071 C C . ILE A 1 263 ? 4.337 -19.693 5.818 1.00 78.44 263 ILE A C 1
ATOM 2073 O O . ILE A 1 263 ? 3.662 -19.929 6.819 1.00 78.44 263 ILE A O 1
ATOM 2077 N N . ARG A 1 264 ? 4.165 -20.375 4.678 1.00 76.56 264 ARG A N 1
ATOM 2078 C CA . ARG A 1 264 ? 3.145 -21.422 4.528 1.00 76.56 264 ARG A CA 1
ATOM 2079 C C . ARG A 1 264 ? 3.411 -22.634 5.430 1.00 76.56 264 ARG A C 1
ATOM 2081 O O . ARG A 1 264 ? 2.483 -23.103 6.081 1.00 76.56 264 ARG A O 1
ATOM 2088 N N . GLY A 1 265 ? 4.661 -23.093 5.519 1.00 73.25 265 GLY A N 1
ATOM 2089 C CA . GLY A 1 265 ? 5.047 -24.189 6.416 1.00 73.25 265 GLY A CA 1
ATOM 2090 C C . GLY A 1 265 ? 4.920 -23.825 7.901 1.00 73.25 265 GLY A C 1
ATOM 2091 O O . GLY A 1 265 ? 4.468 -24.638 8.703 1.00 73.25 265 GLY A O 1
ATOM 2092 N N . GLY A 1 266 ? 5.236 -22.580 8.273 1.00 69.69 266 GLY A N 1
ATOM 2093 C CA . GLY A 1 266 ? 5.063 -22.085 9.643 1.00 69.69 266 GLY A CA 1
ATOM 2094 C C . GLY A 1 266 ? 3.597 -22.059 10.090 1.00 69.69 266 GLY A C 1
ATOM 2095 O O . GLY A 1 266 ? 3.291 -22.433 11.224 1.00 69.69 266 GLY A O 1
ATOM 2096 N N . VAL A 1 267 ? 2.677 -21.702 9.188 1.00 63.06 267 VAL A N 1
ATOM 2097 C CA . VAL A 1 267 ? 1.229 -21.721 9.460 1.00 63.06 267 VAL A CA 1
ATOM 2098 C C . VAL A 1 267 ? 0.717 -23.146 9.706 1.00 63.06 267 VAL A C 1
ATOM 2100 O O . VAL A 1 267 ? -0.045 -23.343 10.647 1.00 63.06 267 VAL A O 1
ATOM 2103 N N . GLU A 1 268 ? 1.176 -24.145 8.945 1.00 59.38 268 GLU A N 1
ATOM 2104 C CA . GLU A 1 268 ? 0.761 -25.549 9.127 1.00 59.38 268 GLU A CA 1
ATOM 2105 C C . GLU A 1 268 ? 1.274 -26.159 10.444 1.00 59.38 268 GLU A C 1
ATOM 2107 O O . GLU A 1 268 ? 0.556 -26.916 11.095 1.00 59.38 268 GLU A O 1
ATOM 2112 N N . THR A 1 269 ? 2.477 -25.782 10.891 1.00 59.72 269 THR A N 1
ATOM 2113 C CA . THR A 1 269 ? 3.054 -26.270 12.164 1.00 59.72 269 THR A CA 1
ATOM 2114 C C . THR A 1 269 ? 2.481 -25.609 13.422 1.00 59.72 269 THR A C 1
ATOM 2116 O O . THR A 1 269 ? 2.665 -26.139 14.511 1.00 59.72 269 THR A O 1
ATOM 2119 N N . THR A 1 270 ? 1.779 -24.477 13.293 1.00 58.56 270 THR A N 1
ATOM 2120 C CA . THR A 1 270 ? 1.178 -23.753 14.434 1.00 58.56 270 THR A CA 1
ATOM 2121 C C . THR A 1 270 ? -0.294 -24.138 14.667 1.00 58.56 270 THR A C 1
ATOM 2123 O O . THR A 1 270 ? -0.877 -23.781 15.688 1.00 58.56 270 THR A O 1
ATOM 2126 N N . SER A 1 271 ? -0.914 -24.867 13.731 1.00 52.88 271 SER A N 1
ATOM 2127 C CA . SER A 1 271 ? -2.308 -25.336 13.806 1.00 52.88 271 SER A CA 1
ATOM 2128 C C . SER A 1 271 ? -2.482 -26.783 14.303 1.00 52.88 271 SER A C 1
ATOM 2130 O O . SER A 1 271 ? -3.588 -27.315 14.204 1.00 52.88 271 SER A O 1
ATOM 2132 N N . ALA A 1 272 ? -1.420 -27.414 14.813 1.00 44.47 272 ALA A N 1
ATOM 2133 C CA . ALA A 1 272 ? -1.423 -28.753 15.412 1.00 44.47 272 ALA A CA 1
ATOM 2134 C C . ALA A 1 272 ? -1.033 -28.674 16.893 1.00 44.47 272 ALA A C 1
ATOM 2136 O O . ALA A 1 272 ? -1.629 -29.432 17.690 1.00 44.47 272 ALA A O 1
#